Protein AF-A0A7S3ZMX5-F1 (afdb_monomer_lite)

pLDDT: mean 74.44, std 17.41, range [35.75, 92.94]

Sequence (266 aa):
GSRQSWCRKGSHSHLNDPPASSEIPLATMRRLAYLACSATALVTPRRRPLLHKQPAFHRPTALHAFDPATVAAFDPSKFAPVCTASDAIYRGAQQSLAIIVGPKVFEEYAPLIAGGLLRVRLELCVVESFFGEAVLPFVQKNGLSWVLPFHETVETFLAGTIFALVLNFILVGSTKILQVVVTWFDFFLGMPSRFVSTKAIEQLSDEDDASPKPAVVAFTVSKTAGEAIGLARQFVDALDVFTSQYLSLTTAAYITFKFLHFRVFD

Foldseek 3Di:
DDDDPPPDDDDDDDDDDDDDDDDPDPVVVVVVVVVVVVVVPPPDPPPDPPPPVPDPPPPPPDPPDPDVVVVVVVDVVPDDPLQNVLVVVLVVQLVVCCVVCDVVSCVVCVVVSVVVSVVVSVVVSVVRCCCVPPVVVVCVVCPCCLLPPPADDPVSLVVNLVVLVVVLVCQLVVLVVVLVVLVVCLVPQLPCLQVVLVVQLVVVVVPPDPDDDVSNVVSVVSNVVSVVSVVVNVVSVVSNCCSVPVSVVVSVVSSVVSVVSNVVND

Radius of gyration: 30.48 Å; chains: 1; bounding box: 86×70×67 Å

Structure (mmCIF, N/CA/C/O backbone):
data_AF-A0A7S3ZMX5-F1
#
_entry.id   AF-A0A7S3ZMX5-F1
#
loop_
_atom_site.group_PDB
_atom_site.id
_atom_site.type_symbol
_atom_site.label_atom_id
_atom_site.label_alt_id
_atom_site.label_comp_id
_atom_site.label_asym_id
_atom_site.label_entity_id
_atom_site.label_seq_id
_atom_site.pdbx_PDB_ins_code
_atom_site.Cartn_x
_atom_site.Cartn_y
_atom_site.Cartn_z
_atom_site.occupancy
_atom_site.B_iso_or_equiv
_atom_site.auth_seq_id
_atom_site.auth_comp_id
_atom_site.auth_asym_id
_atom_site.auth_atom_id
_atom_site.pdbx_PDB_model_num
ATOM 1 N N . GLY A 1 1 ? -33.680 -40.576 -6.025 1.00 43.16 1 GLY A N 1
ATOM 2 C CA . GLY A 1 1 ? -32.952 -41.817 -6.350 1.00 43.16 1 GLY A CA 1
ATOM 3 C C . GLY A 1 1 ? -31.639 -41.462 -7.019 1.00 43.16 1 GLY A C 1
ATOM 4 O O . GLY A 1 1 ? -31.637 -40.504 -7.772 1.00 43.16 1 GLY A O 1
ATOM 5 N N . SER A 1 2 ? -30.581 -42.210 -6.680 1.00 48.94 2 SER A N 1
ATOM 6 C CA . SER A 1 2 ? -29.197 -42.200 -7.205 1.00 48.94 2 SER A CA 1
ATOM 7 C C . SER A 1 2 ? -28.317 -40.948 -6.994 1.00 48.94 2 SER A C 1
ATOM 9 O O . SER A 1 2 ? -28.240 -40.064 -7.839 1.00 48.94 2 SER A O 1
ATOM 11 N N . ARG A 1 3 ? -27.559 -40.930 -5.878 1.00 42.25 3 ARG A N 1
ATOM 12 C CA . ARG A 1 3 ? -26.183 -40.373 -5.767 1.00 42.25 3 ARG A CA 1
ATOM 13 C C . ARG A 1 3 ? -25.582 -40.620 -4.364 1.00 42.25 3 ARG A C 1
ATOM 15 O O . ARG A 1 3 ? -25.299 -39.696 -3.617 1.00 42.25 3 ARG A O 1
ATOM 22 N N . GLN A 1 4 ? -25.411 -41.891 -3.987 1.00 43.59 4 GLN A N 1
ATOM 23 C CA . GLN A 1 4 ? -24.714 -42.303 -2.747 1.00 43.59 4 GLN A CA 1
ATOM 24 C C . GLN A 1 4 ? -23.659 -43.407 -2.983 1.00 43.59 4 GLN A C 1
ATOM 26 O O . GLN A 1 4 ? -23.358 -44.188 -2.089 1.00 43.59 4 GLN A O 1
ATOM 31 N N . SER A 1 5 ? -23.078 -43.512 -4.182 1.00 45.75 5 SER A N 1
ATOM 32 C CA . SER A 1 5 ? -22.197 -44.646 -4.521 1.00 45.75 5 SER A CA 1
ATOM 33 C C . SER A 1 5 ? -20.692 -44.349 -4.550 1.00 45.75 5 SER A C 1
ATOM 35 O O . SER A 1 5 ? -19.938 -45.218 -4.970 1.00 45.75 5 SER A O 1
ATOM 37 N N . TRP A 1 6 ? -20.221 -43.172 -4.121 1.00 39.16 6 TRP A N 1
ATOM 38 C CA . TRP A 1 6 ? -18.817 -42.772 -4.346 1.00 39.16 6 TRP A CA 1
ATOM 39 C C . TRP A 1 6 ? -17.873 -42.834 -3.132 1.00 39.16 6 TRP A C 1
ATOM 41 O O . TRP A 1 6 ? -16.687 -42.580 -3.291 1.00 39.16 6 TRP A O 1
ATOM 51 N N . CYS A 1 7 ? -18.327 -43.265 -1.950 1.00 40.09 7 CYS A N 1
ATOM 52 C CA . CYS A 1 7 ? -17.456 -43.382 -0.762 1.00 40.09 7 CYS A CA 1
ATOM 53 C C . CYS A 1 7 ? -17.251 -44.822 -0.260 1.00 40.09 7 CYS A C 1
ATOM 55 O O . CYS A 1 7 ? -17.029 -45.037 0.929 1.00 40.09 7 CYS A O 1
ATOM 57 N N . ARG A 1 8 ? -17.329 -45.834 -1.135 1.00 44.78 8 ARG A N 1
ATOM 58 C CA . ARG A 1 8 ? -17.172 -47.239 -0.716 1.00 44.78 8 ARG A CA 1
ATOM 59 C C . ARG A 1 8 ? -16.347 -48.062 -1.705 1.00 44.78 8 ARG A C 1
ATOM 61 O O . ARG A 1 8 ? -16.873 -48.945 -2.369 1.00 44.78 8 ARG A O 1
ATOM 68 N N . LYS A 1 9 ? -15.046 -47.775 -1.798 1.00 38.72 9 LYS A N 1
ATOM 69 C CA . LYS A 1 9 ? -14.040 -48.725 -2.310 1.00 38.72 9 LYS A CA 1
ATOM 70 C C . LYS A 1 9 ? -12.638 -48.310 -1.849 1.00 38.72 9 LYS A C 1
ATOM 72 O O . LYS A 1 9 ? -11.921 -47.613 -2.552 1.00 38.72 9 LYS A O 1
ATOM 77 N N . GLY A 1 10 ? -12.277 -48.717 -0.632 1.00 35.75 10 GLY A N 1
ATOM 78 C CA . GLY A 1 10 ? -10.883 -48.789 -0.193 1.00 35.75 10 GLY A CA 1
ATOM 79 C C . GLY A 1 10 ? -10.356 -50.180 -0.529 1.00 35.75 10 GLY A C 1
ATOM 80 O O . GLY A 1 10 ? -10.858 -51.161 0.015 1.00 35.75 10 GLY A O 1
ATOM 81 N N . SER A 1 11 ? -9.413 -50.262 -1.468 1.00 40.25 11 SER A N 1
ATOM 82 C CA . SER A 1 11 ? -8.710 -51.499 -1.810 1.00 40.25 11 SER A CA 1
ATOM 83 C C . SER A 1 11 ? -7.482 -51.634 -0.919 1.00 40.25 11 SER A C 1
ATOM 85 O O . SER A 1 11 ? -6.683 -50.706 -0.817 1.00 40.25 11 SER A O 1
ATOM 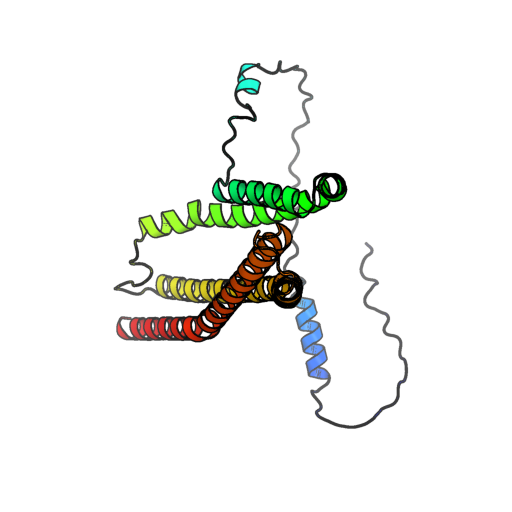87 N N . HIS A 1 12 ? -7.367 -52.792 -0.277 1.00 44.81 12 HIS A N 1
ATOM 88 C CA . HIS A 1 12 ? -6.189 -53.244 0.447 1.00 44.81 12 HIS A CA 1
ATOM 89 C C . HIS A 1 12 ? -5.004 -53.379 -0.515 1.00 44.81 12 HIS A C 1
ATOM 91 O O . HIS A 1 12 ? -5.088 -54.141 -1.476 1.00 44.81 12 HIS A O 1
ATOM 97 N N . SER A 1 13 ? -3.900 -52.702 -0.209 1.00 42.75 13 SER A N 1
ATOM 98 C CA . SER A 1 13 ? -2.588 -52.997 -0.783 1.00 42.75 13 SER A CA 1
ATOM 99 C C . SER A 1 13 ? -1.563 -52.969 0.344 1.00 42.75 13 SER A C 1
ATOM 101 O O . SER A 1 13 ? -1.355 -51.937 0.978 1.00 42.75 13 SER A O 1
ATOM 103 N N . HIS A 1 14 ? -0.981 -54.139 0.604 1.00 47.75 14 HIS A N 1
ATOM 104 C CA . HIS A 1 14 ? 0.192 -54.359 1.443 1.00 47.75 14 HIS A CA 1
ATOM 105 C C . HIS A 1 14 ? 1.337 -53.430 1.019 1.00 47.75 14 HIS A C 1
ATOM 107 O O . HIS A 1 14 ? 1.744 -53.465 -0.143 1.00 47.75 14 HIS A O 1
ATOM 113 N N . LEU A 1 15 ? 1.896 -52.659 1.953 1.00 45.59 15 LEU A N 1
ATOM 114 C CA . LEU A 1 15 ? 3.212 -52.052 1.786 1.00 45.59 15 LEU A CA 1
ATOM 115 C C . LEU A 1 15 ? 3.935 -52.021 3.138 1.00 45.59 15 LEU A C 1
ATOM 117 O O . LEU A 1 15 ? 3.342 -51.676 4.154 1.00 45.59 15 LEU A O 1
ATOM 121 N N . ASN A 1 16 ? 5.182 -52.479 3.099 1.00 42.78 16 ASN A N 1
ATOM 122 C CA . ASN A 1 16 ? 6.065 -52.807 4.214 1.00 42.78 16 ASN A CA 1
ATOM 123 C C . ASN A 1 16 ? 6.396 -51.616 5.134 1.00 42.78 16 ASN A C 1
ATOM 125 O O . ASN A 1 16 ? 6.555 -50.492 4.660 1.00 42.78 16 ASN A O 1
ATOM 129 N N . ASP A 1 17 ? 6.586 -51.909 6.424 1.00 39.28 17 ASP A N 1
ATOM 130 C CA . ASP A 1 17 ? 7.079 -50.985 7.457 1.00 39.28 17 ASP A CA 1
ATOM 131 C C . ASP A 1 17 ? 8.543 -50.552 7.230 1.00 39.28 17 ASP A C 1
ATOM 133 O O . ASP A 1 17 ? 9.376 -51.348 6.781 1.00 39.28 17 ASP A O 1
ATOM 137 N N . PRO A 1 18 ? 8.890 -49.312 7.627 1.00 52.38 18 PRO A N 1
ATOM 138 C CA . PRO A 1 18 ? 10.035 -49.092 8.517 1.00 52.38 18 PRO A CA 1
ATOM 139 C C . PRO A 1 18 ? 9.695 -48.154 9.709 1.00 52.38 18 PRO A C 1
ATOM 141 O O . PRO A 1 18 ? 8.610 -47.573 9.757 1.00 52.38 18 PRO A O 1
ATOM 144 N N . PRO A 1 19 ? 10.578 -48.040 10.725 1.00 52.31 19 PRO A N 1
ATOM 145 C CA . PRO A 1 19 ? 10.146 -47.945 12.117 1.00 52.31 19 PRO A CA 1
ATOM 146 C C . PRO A 1 19 ? 10.033 -46.526 12.702 1.00 52.31 19 PRO A C 1
ATOM 148 O O . PRO A 1 19 ? 10.792 -45.618 12.380 1.00 52.31 19 PRO A O 1
ATOM 151 N N . ALA A 1 20 ? 9.113 -46.438 13.667 1.00 47.66 20 ALA A N 1
ATOM 152 C CA . ALA A 1 20 ? 9.166 -45.704 14.935 1.00 47.66 20 ALA A CA 1
ATOM 153 C C . ALA A 1 20 ? 9.641 -44.236 14.942 1.00 47.66 20 ALA A C 1
ATOM 155 O O . ALA A 1 20 ? 10.817 -43.941 15.140 1.00 47.66 20 ALA A O 1
ATOM 156 N N . SER A 1 21 ? 8.682 -43.305 14.962 1.00 49.09 21 SER A N 1
ATOM 157 C CA . SER A 1 21 ? 8.652 -42.256 15.998 1.00 49.09 21 SER A CA 1
ATOM 158 C C . SER A 1 21 ? 7.297 -41.532 16.061 1.00 49.09 21 SER A C 1
ATOM 160 O O . SER A 1 21 ? 6.750 -41.080 15.060 1.00 49.09 21 SER A O 1
ATOM 162 N N . SER A 1 22 ? 6.784 -41.410 17.290 1.00 50.81 22 SER A N 1
ATOM 163 C CA . SER A 1 22 ? 5.610 -40.639 17.741 1.00 50.81 22 SER A CA 1
ATOM 164 C C . SER A 1 22 ? 4.232 -41.058 17.201 1.00 50.81 22 SER A C 1
ATOM 166 O O . SER A 1 22 ? 3.686 -40.485 16.262 1.00 50.81 22 SER A O 1
ATOM 168 N N . GLU A 1 23 ? 3.621 -42.038 17.872 1.00 45.12 23 GLU A N 1
ATOM 169 C CA . GLU A 1 23 ? 2.221 -42.410 17.662 1.00 45.12 23 GLU A CA 1
ATOM 170 C C . GLU A 1 23 ? 1.265 -41.328 18.190 1.00 45.12 23 GLU A C 1
ATOM 172 O O . GLU A 1 23 ? 1.094 -41.138 19.394 1.00 45.12 23 GLU A O 1
ATOM 177 N N . ILE A 1 24 ? 0.571 -40.658 17.271 1.00 54.91 24 ILE A N 1
ATOM 178 C CA . ILE A 1 24 ? -0.750 -40.090 17.543 1.00 54.91 24 ILE A CA 1
ATOM 179 C C . ILE A 1 24 ? -1.747 -41.244 17.352 1.00 54.91 24 ILE A C 1
ATOM 181 O O . ILE A 1 24 ? -1.768 -41.837 16.270 1.00 54.91 24 ILE A O 1
ATOM 185 N N . PRO A 1 25 ? -2.583 -41.592 18.349 1.00 59.53 25 PRO A N 1
ATOM 186 C CA . PRO A 1 25 ? -3.452 -42.758 18.254 1.00 59.53 25 PRO A CA 1
ATOM 187 C C . PRO A 1 25 ? -4.394 -42.642 17.049 1.00 59.53 25 PRO A C 1
ATOM 189 O O . PRO A 1 25 ? -5.106 -41.650 16.880 1.00 59.53 25 PRO A O 1
ATOM 192 N N . LEU A 1 26 ? -4.428 -43.693 16.223 1.00 54.12 26 LEU A N 1
ATOM 193 C CA . LEU A 1 26 ? -5.201 -43.802 14.974 1.00 54.12 26 LEU A CA 1
ATOM 194 C C . LEU A 1 26 ? -6.712 -43.517 15.162 1.00 54.12 26 LEU A C 1
ATOM 196 O O . LEU A 1 26 ? -7.421 -43.135 14.226 1.00 54.12 26 LEU A O 1
ATOM 200 N N . ALA A 1 27 ? -7.211 -43.651 16.395 1.00 55.66 27 ALA A N 1
ATOM 201 C CA . ALA A 1 27 ? -8.569 -43.284 16.793 1.00 55.66 27 ALA A CA 1
ATOM 202 C C . ALA A 1 27 ? -8.832 -41.761 16.749 1.00 55.66 27 ALA A C 1
ATOM 204 O O . ALA A 1 27 ? -9.951 -41.339 16.445 1.00 55.66 27 ALA A O 1
ATOM 205 N N . THR A 1 28 ? -7.810 -40.932 16.986 1.00 56.38 28 THR A N 1
ATOM 206 C CA . THR A 1 28 ? -7.895 -39.462 16.973 1.00 56.38 28 THR A CA 1
ATOM 207 C C . THR A 1 28 ? -7.903 -38.911 15.547 1.00 56.38 28 THR A C 1
ATOM 209 O O . THR A 1 28 ? -8.704 -38.027 15.242 1.00 56.38 28 THR A O 1
ATOM 212 N N . MET A 1 29 ? -7.125 -39.495 14.625 1.00 54.66 29 MET A N 1
ATOM 213 C CA . MET A 1 29 ? -7.181 -39.111 13.205 1.00 54.66 29 MET A CA 1
ATOM 214 C C . MET A 1 29 ? -8.532 -39.446 12.559 1.00 54.66 29 MET A C 1
ATOM 216 O O . MET A 1 29 ? -9.059 -38.644 11.788 1.00 54.66 29 MET A O 1
ATOM 220 N N . ARG A 1 30 ? -9.157 -40.582 12.912 1.00 55.38 30 ARG A N 1
ATOM 221 C CA . ARG A 1 30 ? -10.508 -40.912 12.418 1.00 55.38 30 ARG A CA 1
ATOM 222 C C . ARG A 1 30 ? -11.578 -39.942 12.924 1.00 55.38 30 ARG A C 1
ATOM 224 O O . ARG A 1 30 ? -12.489 -39.617 12.166 1.00 55.38 30 ARG A O 1
ATOM 231 N N . ARG A 1 31 ? -11.464 -39.438 14.159 1.00 55.00 31 ARG A N 1
ATOM 232 C CA . ARG A 1 31 ? -12.384 -38.412 14.686 1.00 55.00 31 ARG A CA 1
ATOM 233 C C . ARG A 1 31 ? -12.194 -37.053 14.005 1.00 55.00 31 ARG A C 1
ATOM 235 O O . ARG A 1 31 ? -13.192 -36.412 13.689 1.00 55.00 31 ARG A O 1
ATOM 242 N N . LEU A 1 32 ? -10.957 -36.652 13.702 1.00 55.25 32 LEU A N 1
ATOM 243 C CA . LEU A 1 32 ? -10.679 -35.410 12.966 1.00 55.25 32 LEU A CA 1
ATOM 244 C C . LEU A 1 32 ? -11.153 -35.469 11.503 1.00 55.25 32 LEU A C 1
ATOM 246 O O . LEU A 1 32 ? -11.733 -34.500 11.018 1.00 55.25 32 LEU A O 1
ATOM 250 N N . ALA A 1 33 ? -11.018 -36.613 10.825 1.00 55.00 33 ALA A N 1
ATOM 251 C CA . ALA A 1 33 ? -11.540 -36.792 9.466 1.00 55.00 33 ALA A CA 1
ATOM 252 C C . ALA A 1 33 ? -13.085 -36.762 9.405 1.00 55.00 33 ALA A C 1
ATOM 254 O O . ALA A 1 33 ? -13.657 -36.191 8.476 1.00 55.00 33 ALA A O 1
ATOM 255 N N . TYR A 1 34 ? -13.776 -37.307 10.416 1.00 50.97 34 TYR A N 1
ATOM 256 C CA . TYR A 1 34 ? -15.242 -37.217 10.521 1.00 50.97 34 TYR A CA 1
ATOM 257 C C . TYR A 1 34 ? -15.739 -35.800 10.872 1.00 50.97 34 TYR A C 1
ATOM 259 O O . TYR A 1 34 ? -16.784 -35.376 10.371 1.00 50.97 34 TYR A O 1
ATOM 267 N N . LEU A 1 35 ? -14.989 -35.040 11.679 1.00 52.28 35 LEU A N 1
ATOM 268 C CA . LEU A 1 35 ? -15.295 -33.636 11.992 1.00 52.28 35 LEU A CA 1
ATOM 269 C C . LEU A 1 35 ? -15.078 -32.711 10.784 1.00 52.28 35 LEU A C 1
ATOM 271 O O . LEU A 1 35 ? -15.929 -31.864 10.511 1.00 52.28 35 LEU A O 1
ATOM 275 N N . ALA A 1 36 ? -14.018 -32.928 9.999 1.00 50.16 36 ALA A N 1
ATOM 276 C CA . ALA A 1 36 ? -13.766 -32.166 8.774 1.00 50.16 36 ALA A CA 1
ATOM 277 C C . ALA A 1 36 ? -14.845 -32.401 7.697 1.00 50.16 36 ALA A C 1
ATOM 279 O O . ALA A 1 36 ? -15.225 -31.466 6.997 1.00 50.16 36 ALA A O 1
ATOM 280 N N . CYS A 1 37 ? -15.400 -33.616 7.607 1.00 41.84 37 CYS A N 1
ATOM 281 C CA . CYS A 1 37 ? -16.476 -33.937 6.661 1.00 41.84 37 CYS A CA 1
ATOM 282 C C . CYS A 1 37 ? -17.860 -33.421 7.115 1.00 41.84 37 CYS A C 1
ATOM 284 O O . CYS A 1 37 ? -18.742 -33.193 6.289 1.00 41.84 37 CYS A O 1
ATOM 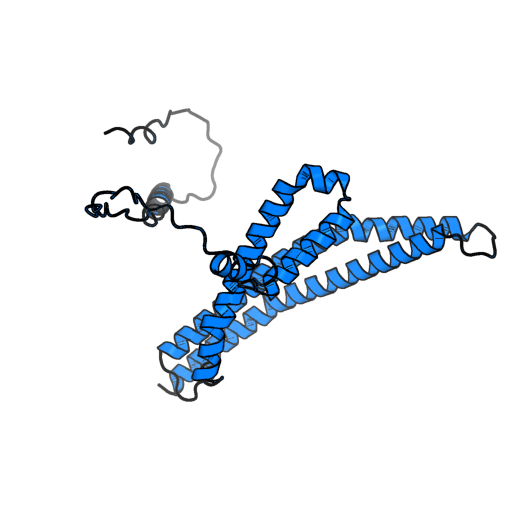286 N N . SER A 1 38 ? -18.048 -33.175 8.418 1.00 45.53 38 SER A N 1
ATOM 287 C CA . SER A 1 38 ? -19.298 -32.623 8.966 1.00 45.53 38 SER A CA 1
ATOM 288 C C . SER A 1 38 ? -19.370 -31.091 8.862 1.00 45.53 38 SER A C 1
ATOM 290 O O . SER A 1 38 ? -20.459 -30.534 8.731 1.00 45.53 38 SER A O 1
ATOM 292 N N . ALA A 1 39 ? -18.225 -30.398 8.854 1.00 42.16 39 ALA A N 1
ATOM 293 C CA . ALA A 1 39 ? -18.173 -28.936 8.757 1.00 42.16 39 ALA A CA 1
ATOM 294 C C . ALA A 1 39 ? -18.509 -28.398 7.351 1.00 42.16 39 ALA A C 1
ATOM 296 O O . ALA A 1 39 ? -18.993 -27.277 7.218 1.00 42.16 39 ALA A O 1
ATOM 297 N N . THR A 1 40 ? -18.329 -29.197 6.293 1.00 45.44 40 THR A N 1
ATOM 298 C CA . THR A 1 40 ? -18.642 -28.782 4.909 1.00 45.44 40 THR A CA 1
ATOM 299 C C . THR A 1 40 ? -20.111 -28.991 4.518 1.00 45.44 40 THR A C 1
ATOM 301 O O . THR A 1 40 ? -20.527 -28.561 3.446 1.00 45.44 40 THR A O 1
ATOM 304 N N . ALA A 1 41 ? -20.926 -29.612 5.379 1.00 40.94 41 ALA A N 1
ATOM 305 C CA . ALA A 1 41 ? -22.336 -29.895 5.097 1.00 40.94 41 ALA A CA 1
ATOM 306 C C . ALA A 1 41 ? -23.310 -2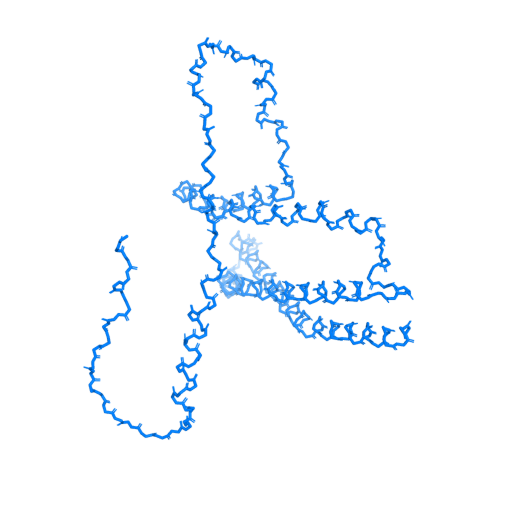8.776 5.529 1.00 40.94 41 ALA A C 1
ATOM 308 O O . ALA A 1 41 ? -24.505 -28.872 5.256 1.00 40.94 41 ALA A O 1
ATOM 309 N N . LEU A 1 42 ? -22.832 -27.712 6.188 1.00 43.59 42 LEU A N 1
ATOM 310 C CA . LEU A 1 42 ? -23.687 -26.655 6.755 1.00 43.59 42 LEU A CA 1
ATOM 311 C C . LEU A 1 42 ? -23.832 -25.393 5.890 1.00 43.59 42 LEU A C 1
ATOM 313 O O . LEU A 1 42 ? -24.647 -24.534 6.215 1.00 43.59 42 LEU A O 1
ATOM 317 N N . VAL A 1 43 ? -23.141 -25.307 4.750 1.00 47.88 43 VAL A N 1
ATOM 318 C CA . VAL A 1 43 ? -23.313 -24.213 3.773 1.00 47.88 43 VAL A CA 1
ATOM 319 C C . VAL A 1 43 ? -23.824 -24.771 2.446 1.00 47.88 43 VAL A C 1
ATOM 321 O O . VAL A 1 43 ? -23.241 -24.595 1.382 1.00 47.88 43 VAL A O 1
ATOM 324 N N . THR A 1 44 ? -24.954 -25.473 2.495 1.00 41.81 44 THR A N 1
ATOM 325 C CA . THR A 1 44 ? -25.810 -25.625 1.312 1.00 41.81 44 THR A CA 1
ATOM 326 C C . THR A 1 44 ? -26.993 -24.675 1.450 1.00 41.81 44 THR A C 1
ATOM 328 O O . THR A 1 44 ? -27.738 -24.794 2.428 1.00 41.81 44 THR A O 1
ATOM 331 N N . PRO A 1 45 ? -27.222 -23.749 0.499 1.00 44.12 45 PRO A N 1
ATOM 332 C CA . PRO A 1 45 ? -28.405 -22.909 0.522 1.00 44.12 45 PRO A CA 1
ATOM 333 C C . PRO A 1 45 ? -29.626 -23.817 0.383 1.00 44.12 45 PRO A C 1
ATOM 335 O O . PRO A 1 45 ? -29.827 -24.489 -0.632 1.00 44.12 45 PRO A O 1
ATOM 338 N N . ARG A 1 46 ? -30.442 -23.859 1.437 1.00 40.38 46 ARG A N 1
ATOM 339 C CA . ARG A 1 46 ? -31.726 -24.556 1.473 1.00 40.38 46 ARG A CA 1
ATOM 340 C C . ARG A 1 46 ? -32.648 -23.887 0.453 1.00 40.38 46 ARG A C 1
ATOM 342 O O . ARG A 1 46 ? -33.369 -22.950 0.786 1.00 40.38 46 ARG A O 1
ATOM 349 N N . ARG A 1 47 ? -32.619 -24.350 -0.803 1.00 43.81 47 ARG A N 1
ATOM 350 C CA . ARG A 1 47 ? -33.623 -24.008 -1.818 1.00 43.81 47 ARG A CA 1
ATOM 351 C C . ARG A 1 47 ? -34.977 -24.478 -1.294 1.00 43.81 47 ARG A C 1
ATOM 353 O O . ARG A 1 47 ? -35.321 -25.651 -1.410 1.00 43.81 47 ARG A O 1
ATOM 360 N N . ARG A 1 48 ? -35.741 -23.567 -0.689 1.00 44.22 48 ARG A N 1
ATOM 361 C CA . ARG A 1 48 ? -37.186 -23.746 -0.553 1.00 44.22 48 ARG A CA 1
ATOM 362 C C . ARG A 1 48 ? -37.742 -23.793 -1.978 1.00 44.22 48 ARG A C 1
ATOM 364 O O . ARG A 1 48 ? -37.495 -22.846 -2.726 1.00 44.22 48 ARG A O 1
ATOM 371 N N . PRO A 1 49 ? -38.479 -24.838 -2.380 1.00 45.56 49 PRO A N 1
ATOM 372 C CA . PRO A 1 49 ? -39.333 -24.729 -3.543 1.00 45.56 49 PRO A CA 1
ATOM 373 C C . PRO A 1 49 ? -40.454 -23.765 -3.152 1.00 45.56 49 PRO A C 1
ATOM 375 O O . PRO A 1 49 ? -41.455 -24.154 -2.556 1.00 45.56 49 PRO A O 1
ATOM 378 N N . LEU A 1 50 ? -40.253 -22.474 -3.419 1.00 49.16 50 LEU A N 1
ATOM 379 C CA . LEU A 1 50 ? -41.364 -21.543 -3.511 1.00 49.16 50 LEU A CA 1
ATOM 380 C C . LEU A 1 50 ? -42.143 -21.969 -4.751 1.00 49.16 50 LEU A C 1
ATOM 382 O O . LEU A 1 50 ? -41.835 -21.565 -5.868 1.00 49.16 50 LEU A O 1
ATOM 386 N N . LEU A 1 51 ? -43.135 -22.832 -4.537 1.00 48.59 51 LEU A N 1
ATOM 387 C CA . LEU A 1 51 ? -44.233 -23.051 -5.464 1.00 48.59 51 LEU A CA 1
ATOM 388 C C . LEU A 1 51 ? -45.065 -21.761 -5.477 1.00 48.59 51 LEU A C 1
ATOM 390 O O . LEU A 1 51 ? -46.157 -21.680 -4.921 1.00 48.59 51 LEU A O 1
ATOM 394 N N . HIS A 1 52 ? -44.483 -20.703 -6.036 1.00 45.75 52 HIS A N 1
ATOM 395 C CA . HIS A 1 52 ? -45.200 -19.489 -6.341 1.00 45.75 52 HIS A CA 1
ATOM 396 C C . HIS A 1 52 ? -46.038 -19.824 -7.567 1.00 45.75 52 HIS A C 1
ATOM 398 O O . HIS A 1 52 ? -45.510 -20.068 -8.651 1.00 45.75 52 HIS A O 1
ATOM 404 N N . LYS A 1 53 ? -47.347 -19.937 -7.350 1.00 45.66 53 LYS A N 1
ATOM 405 C CA . LYS A 1 53 ? -48.367 -20.031 -8.388 1.00 45.66 53 LYS A CA 1
ATOM 406 C C . LYS A 1 53 ? -48.140 -18.855 -9.339 1.00 45.66 53 LYS A C 1
ATOM 408 O O . LYS A 1 53 ? -48.535 -17.738 -9.027 1.00 45.66 53 LYS A O 1
ATOM 413 N N . GLN A 1 54 ? -47.424 -19.092 -10.440 1.00 48.00 54 GLN A N 1
ATOM 414 C CA . GLN A 1 54 ? -47.232 -18.095 -11.484 1.00 48.00 54 GLN A CA 1
ATOM 415 C C . GLN A 1 54 ? -48.628 -17.704 -11.978 1.00 48.00 54 GLN A C 1
ATOM 417 O O . GLN A 1 54 ? -49.362 -18.586 -12.438 1.00 48.00 54 GLN A O 1
ATOM 422 N N . PRO A 1 55 ? -49.042 -16.431 -11.855 1.00 46.72 55 PRO A N 1
ATOM 423 C CA . PRO A 1 55 ? -50.210 -15.979 -12.583 1.00 46.72 55 PRO A CA 1
ATOM 424 C C . PRO A 1 55 ? -49.923 -16.197 -14.069 1.00 46.72 55 PRO A C 1
ATOM 426 O O . PRO A 1 55 ? -48.796 -15.998 -14.528 1.00 46.72 55 PRO A O 1
ATOM 429 N N . ALA A 1 56 ? -50.932 -16.694 -14.781 1.00 46.88 56 ALA A N 1
ATOM 430 C CA . ALA A 1 56 ? -50.860 -16.989 -16.200 1.00 46.88 56 ALA A CA 1
ATOM 431 C C . ALA A 1 56 ? -50.137 -15.859 -16.944 1.00 46.88 56 ALA A C 1
ATOM 433 O O . ALA A 1 56 ? -50.464 -14.684 -16.777 1.00 46.88 56 ALA A O 1
ATOM 434 N N . PHE A 1 57 ? -49.138 -16.237 -17.740 1.00 45.53 57 PHE A N 1
ATOM 435 C CA . PHE A 1 57 ? -48.427 -15.347 -18.643 1.00 45.53 57 PHE A CA 1
ATOM 436 C C . PHE A 1 57 ? -49.438 -14.805 -19.659 1.00 45.53 57 PHE A C 1
ATOM 438 O O . PHE A 1 57 ? -49.689 -15.408 -20.703 1.00 45.53 57 PHE A O 1
ATOM 445 N N . HIS A 1 58 ? -50.074 -13.684 -19.323 1.00 45.50 58 HIS A N 1
ATOM 446 C CA . HIS A 1 58 ? -50.780 -12.876 -20.296 1.00 45.50 58 HIS A CA 1
ATOM 447 C C . HIS A 1 58 ? -49.728 -12.376 -21.272 1.00 45.50 58 HIS A C 1
ATOM 449 O O . HIS A 1 58 ? -48.900 -11.538 -20.934 1.00 45.50 58 HIS A O 1
ATOM 455 N N . ARG A 1 59 ? -49.751 -12.942 -22.479 1.00 43.03 59 ARG A N 1
ATOM 456 C CA . ARG A 1 59 ? -49.049 -12.420 -23.647 1.00 43.03 59 ARG A CA 1
ATOM 457 C C . ARG A 1 59 ? -49.472 -10.952 -23.784 1.00 43.03 59 ARG A C 1
ATOM 459 O O . ARG A 1 59 ? -50.650 -10.722 -24.062 1.00 43.03 59 ARG A O 1
ATOM 466 N N . PRO A 1 60 ? -48.594 -9.963 -23.537 1.00 47.59 60 PRO A N 1
ATOM 467 C CA . PRO A 1 60 ? -48.986 -8.581 -23.712 1.00 47.59 60 PRO A CA 1
ATOM 468 C C . PRO A 1 60 ? -49.083 -8.342 -25.216 1.00 47.59 60 PRO A C 1
ATOM 470 O O . PRO A 1 60 ? -48.086 -8.181 -25.915 1.00 47.59 60 PRO A O 1
ATOM 473 N N . THR A 1 61 ? -50.307 -8.368 -25.733 1.00 53.50 61 THR A N 1
ATOM 474 C CA . THR A 1 61 ? -50.643 -7.832 -27.050 1.00 53.50 61 THR A CA 1
ATOM 475 C C . THR A 1 61 ? -50.677 -6.312 -26.925 1.00 53.50 61 THR A C 1
ATOM 477 O O . THR A 1 61 ? -51.731 -5.691 -26.933 1.00 53.50 61 THR A O 1
ATOM 480 N N . ALA A 1 62 ? -49.514 -5.707 -26.717 1.00 47.19 62 ALA A N 1
ATOM 481 C CA . ALA A 1 62 ? -49.332 -4.271 -26.801 1.00 47.19 62 ALA A CA 1
ATOM 482 C C . ALA A 1 62 ? -47.877 -4.028 -27.181 1.00 47.19 62 ALA A C 1
ATOM 484 O O . ALA A 1 62 ? -46.956 -4.206 -26.385 1.00 47.19 62 ALA A O 1
ATOM 485 N N . LEU A 1 63 ? -47.690 -3.659 -28.441 1.00 48.06 63 LEU A N 1
ATOM 486 C CA . LEU A 1 63 ? -46.480 -3.038 -28.941 1.00 48.06 63 LEU A CA 1
ATOM 487 C C . LEU A 1 63 ? -46.362 -1.704 -28.190 1.00 48.06 63 LEU A C 1
ATOM 489 O O . LEU A 1 63 ? -46.902 -0.692 -28.623 1.00 48.06 63 LEU A O 1
ATOM 493 N N . HIS A 1 64 ? -45.760 -1.729 -26.997 1.00 54.28 64 HIS A N 1
ATOM 494 C CA . HIS A 1 64 ? -45.334 -0.514 -26.321 1.00 54.28 64 HIS A CA 1
ATOM 495 C C . HIS A 1 64 ? -44.303 0.121 -27.245 1.00 54.28 64 HIS A C 1
ATOM 497 O O . HIS A 1 64 ? -43.169 -0.348 -27.344 1.00 54.28 64 HIS A O 1
ATOM 503 N N . ALA A 1 65 ? -44.737 1.137 -27.989 1.00 54.75 65 ALA A N 1
ATOM 504 C CA . ALA A 1 65 ? -43.835 2.045 -28.660 1.00 54.75 65 ALA A CA 1
ATOM 505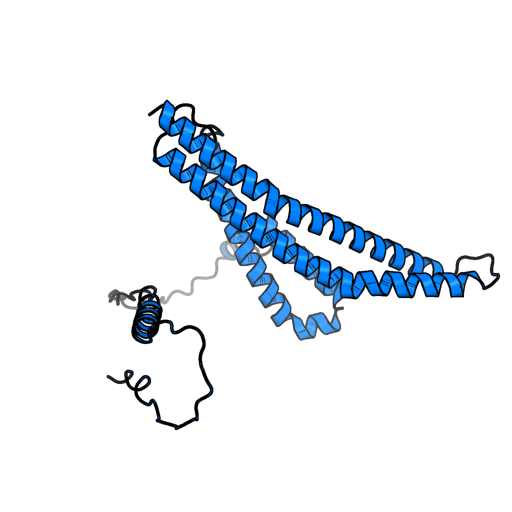 C C . ALA A 1 65 ? -42.817 2.504 -27.611 1.00 54.75 65 ALA A C 1
ATOM 507 O O . ALA A 1 65 ? -43.201 3.049 -26.576 1.00 54.75 65 ALA A O 1
ATOM 508 N N . PHE A 1 66 ? -41.542 2.188 -27.844 1.00 55.75 66 PHE A N 1
ATOM 509 C CA . PHE A 1 66 ? -40.435 2.730 -27.071 1.00 55.75 66 PHE A CA 1
ATOM 510 C C . PHE A 1 66 ? -40.575 4.251 -27.106 1.00 55.75 66 PHE A C 1
ATOM 512 O O . PHE A 1 66 ? -40.388 4.865 -28.155 1.00 55.75 66 PHE A O 1
ATOM 519 N N . ASP A 1 67 ? -40.975 4.844 -25.985 1.00 63.16 67 ASP A N 1
ATOM 520 C CA . ASP A 1 67 ? -41.091 6.288 -25.872 1.00 63.16 67 ASP A CA 1
ATOM 521 C C . ASP A 1 67 ? -39.669 6.865 -25.998 1.00 63.16 67 ASP A C 1
ATOM 523 O O . ASP A 1 67 ? -38.810 6.521 -25.173 1.00 63.16 67 ASP A O 1
ATOM 527 N N . PRO A 1 68 ? -39.357 7.692 -27.015 1.00 60.00 68 PRO A N 1
ATOM 528 C CA . PRO A 1 68 ? -38.015 8.243 -27.197 1.00 60.00 68 PRO A CA 1
ATOM 529 C C . PRO A 1 68 ? -37.542 9.049 -25.977 1.00 60.00 68 PRO A C 1
ATOM 531 O O . PRO A 1 68 ? -36.337 9.181 -25.772 1.00 60.00 68 PRO A O 1
ATOM 534 N N . ALA A 1 69 ? -38.459 9.514 -25.118 1.00 60.84 69 ALA A N 1
ATOM 535 C CA . ALA A 1 69 ? -38.126 10.135 -23.838 1.00 60.84 69 ALA A CA 1
ATOM 536 C C . ALA A 1 69 ? -37.523 9.143 -22.823 1.00 60.84 69 ALA A C 1
ATOM 538 O O . ALA A 1 69 ? -36.614 9.500 -22.077 1.00 60.84 69 ALA A O 1
ATOM 539 N N . THR A 1 70 ? -37.965 7.879 -22.820 1.00 59.34 70 THR A N 1
ATOM 540 C CA . THR A 1 70 ? -37.364 6.827 -21.978 1.00 59.34 70 THR A CA 1
ATOM 541 C C . THR A 1 70 ? -36.011 6.368 -22.517 1.00 59.34 70 THR A C 1
ATOM 543 O O . THR A 1 70 ? -35.099 6.137 -21.733 1.00 59.34 70 THR A O 1
ATOM 546 N N . VAL A 1 71 ? -35.813 6.341 -23.839 1.00 58.06 71 VAL A N 1
ATOM 547 C CA . VAL A 1 71 ? -34.492 6.074 -24.445 1.00 58.06 71 VAL A CA 1
ATOM 548 C C . VAL A 1 71 ? -33.509 7.214 -24.153 1.00 58.06 71 VAL A C 1
ATOM 550 O O . VAL A 1 71 ? -32.349 6.957 -23.849 1.00 58.06 71 VAL A O 1
ATOM 553 N N . ALA A 1 72 ? -33.980 8.464 -24.149 1.00 58.94 72 ALA A N 1
ATOM 554 C CA . ALA A 1 72 ? -33.186 9.624 -23.739 1.00 58.94 72 ALA A CA 1
ATOM 555 C C . ALA A 1 72 ? -32.873 9.656 -22.227 1.00 58.94 72 ALA A C 1
ATOM 557 O O . ALA A 1 72 ? -31.907 10.298 -21.816 1.00 58.94 72 ALA A O 1
ATOM 558 N N . ALA A 1 73 ? -33.665 8.966 -21.396 1.00 60.69 73 ALA A N 1
ATOM 559 C CA . ALA A 1 73 ? -33.393 8.791 -19.967 1.00 60.69 73 ALA A CA 1
ATOM 560 C C . ALA A 1 73 ? -32.331 7.707 -19.693 1.00 60.69 73 ALA A C 1
ATOM 562 O O . ALA A 1 73 ? -31.610 7.801 -18.703 1.00 60.69 73 ALA A O 1
ATOM 563 N N . PHE A 1 74 ? -32.185 6.724 -20.588 1.00 52.66 74 PHE A N 1
ATOM 564 C CA . PHE A 1 74 ? -31.091 5.743 -20.592 1.00 52.66 74 PHE A CA 1
ATOM 565 C C . PHE A 1 74 ? -29.938 6.203 -21.503 1.00 52.66 74 PHE A C 1
ATOM 567 O O . PHE A 1 74 ? -29.437 5.444 -22.330 1.00 52.66 74 PHE A O 1
ATOM 574 N N . ASP A 1 75 ? -29.505 7.456 -21.357 1.00 66.94 75 ASP A N 1
ATOM 575 C CA . ASP A 1 75 ? -28.345 7.986 -22.073 1.00 66.94 75 ASP A CA 1
ATOM 576 C C . ASP A 1 75 ? -27.048 7.362 -21.506 1.00 66.94 75 ASP A C 1
ATOM 578 O O . ASP A 1 75 ? -26.688 7.660 -20.360 1.00 66.94 75 ASP A O 1
ATOM 582 N N . PRO A 1 76 ? -26.320 6.512 -22.269 1.00 60.56 76 PRO A N 1
ATOM 583 C CA . PRO A 1 76 ? -25.100 5.838 -21.811 1.00 60.56 76 PRO A CA 1
ATOM 584 C C . PRO A 1 76 ? -24.019 6.825 -21.348 1.00 60.56 76 PRO A C 1
ATOM 586 O O . PRO A 1 76 ? -23.150 6.459 -20.559 1.00 60.56 76 PRO A O 1
ATOM 589 N N . SER A 1 77 ? -24.082 8.078 -21.810 1.00 63.28 77 SER A N 1
ATOM 590 C CA . SER A 1 77 ? -23.143 9.137 -21.440 1.00 63.28 77 SER A CA 1
ATOM 591 C C . SER A 1 77 ? -23.453 9.811 -20.095 1.00 63.28 77 SER A C 1
ATOM 593 O O . SER A 1 77 ? -22.591 10.499 -19.552 1.00 63.28 77 SER A O 1
ATOM 595 N N . LYS A 1 78 ? -24.648 9.589 -19.526 1.00 68.06 78 LYS A N 1
ATOM 596 C CA . LYS A 1 78 ? -25.103 10.186 -18.255 1.00 68.06 78 LYS A CA 1
ATOM 597 C C . LYS A 1 78 ? -25.176 9.202 -17.090 1.00 68.06 78 LYS A C 1
ATOM 599 O O . LYS A 1 78 ? -25.519 9.610 -15.980 1.00 68.06 78 LYS A O 1
ATOM 604 N N . PHE A 1 79 ? -24.850 7.927 -17.300 1.00 66.25 79 PHE A N 1
ATOM 605 C CA . PHE A 1 79 ? -24.753 6.981 -16.191 1.00 66.25 79 PHE A CA 1
ATOM 606 C C . PHE A 1 79 ? -23.565 7.342 -15.304 1.00 66.25 79 PHE A C 1
ATOM 608 O O . PHE A 1 79 ? -22.409 7.104 -15.655 1.00 66.25 79 PHE A O 1
ATOM 615 N N . ALA A 1 80 ? -23.860 7.888 -14.126 1.00 68.69 80 ALA A N 1
ATOM 616 C CA . ALA A 1 80 ? -22.894 7.928 -13.045 1.00 68.69 80 ALA A CA 1
ATOM 617 C C . ALA A 1 80 ? -22.602 6.477 -12.620 1.00 68.69 80 ALA A C 1
ATOM 619 O O . ALA A 1 80 ? -23.541 5.735 -12.308 1.00 68.69 80 ALA A O 1
ATOM 620 N N . PRO A 1 81 ? -21.335 6.028 -12.638 1.00 71.75 81 PRO A N 1
ATOM 621 C CA . PRO A 1 81 ? -21.008 4.708 -12.131 1.00 71.75 81 PRO A CA 1
ATOM 622 C C . PRO A 1 81 ? -21.377 4.644 -10.645 1.00 71.75 81 PRO A C 1
ATOM 624 O O . PRO A 1 81 ? -21.067 5.560 -9.889 1.00 71.75 81 PRO A O 1
ATOM 627 N N . VAL A 1 82 ? -22.021 3.545 -10.238 1.00 72.19 82 VAL A N 1
ATOM 628 C CA . VAL A 1 82 ? -22.473 3.299 -8.850 1.00 72.19 82 VAL A CA 1
ATOM 629 C C . VAL A 1 82 ? -21.333 3.479 -7.840 1.00 72.19 82 VAL A C 1
ATOM 631 O O . VAL A 1 82 ? -21.553 3.953 -6.734 1.00 72.19 82 VAL A O 1
ATOM 634 N N . CYS A 1 83 ? -20.114 3.143 -8.258 1.00 86.38 83 CYS A N 1
ATOM 635 C CA . CYS A 1 83 ? -18.892 3.281 -7.486 1.00 86.38 83 CYS A CA 1
ATOM 636 C C . CYS A 1 83 ? -17.874 4.070 -8.325 1.00 86.38 83 CYS A C 1
ATOM 638 O O . CYS A 1 83 ? -17.334 3.562 -9.315 1.00 86.38 83 CYS A O 1
ATOM 640 N N . THR A 1 84 ? -17.680 5.343 -7.982 1.00 87.88 84 THR A N 1
ATOM 641 C CA . THR A 1 84 ? -16.903 6.298 -8.792 1.00 87.88 84 THR A CA 1
ATOM 642 C C . THR A 1 84 ? -15.403 6.075 -8.651 1.00 87.88 84 THR A C 1
ATOM 644 O O . THR A 1 84 ? -14.680 6.121 -9.648 1.00 87.88 84 THR A O 1
ATOM 647 N N . ALA A 1 85 ? -14.935 5.765 -7.440 1.00 87.69 85 ALA A N 1
ATOM 648 C CA . ALA A 1 85 ? -13.519 5.531 -7.189 1.00 87.69 85 ALA A CA 1
ATOM 649 C C . ALA A 1 85 ? -13.062 4.215 -7.835 1.00 87.69 85 ALA A C 1
ATOM 651 O O . ALA A 1 85 ? -12.037 4.170 -8.521 1.00 87.69 85 ALA A O 1
ATOM 652 N N . SER A 1 86 ? -13.854 3.149 -7.689 1.00 87.62 86 SER A N 1
ATOM 653 C CA . SER A 1 86 ? -13.544 1.862 -8.322 1.00 87.62 86 SER A CA 1
ATOM 654 C C . SER A 1 86 ? -13.623 1.889 -9.854 1.00 87.62 86 SER A C 1
ATOM 656 O O . SER A 1 86 ? -12.811 1.224 -10.503 1.00 87.62 86 SER A O 1
ATOM 658 N N . ASP A 1 87 ? -14.527 2.671 -10.463 1.00 89.69 87 ASP A N 1
ATOM 659 C CA . ASP A 1 87 ? -14.547 2.860 -11.925 1.00 89.69 87 ASP A CA 1
ATOM 660 C C . ASP A 1 87 ? -13.284 3.580 -12.418 1.00 89.69 87 ASP A C 1
ATOM 662 O O . ASP A 1 87 ? -12.697 3.170 -13.420 1.00 89.69 87 ASP A O 1
ATOM 666 N N . ALA A 1 88 ? -12.815 4.597 -11.688 1.00 89.38 88 ALA A N 1
ATOM 667 C CA . ALA A 1 88 ? -11.585 5.308 -12.030 1.00 89.38 88 ALA A CA 1
ATOM 668 C C . ALA A 1 88 ? -10.359 4.381 -11.990 1.00 89.38 88 ALA A C 1
ATOM 670 O O . ALA A 1 88 ? -9.558 4.375 -12.927 1.00 89.38 88 ALA A O 1
ATOM 671 N N . ILE A 1 89 ? -10.246 3.543 -10.954 1.00 88.06 89 ILE A N 1
ATOM 672 C CA . ILE A 1 89 ? -9.167 2.551 -10.837 1.00 88.06 89 ILE A CA 1
ATOM 673 C C . ILE A 1 89 ? -9.241 1.533 -11.977 1.00 88.06 89 ILE A C 1
ATOM 675 O O . ILE A 1 89 ? -8.220 1.220 -12.586 1.00 88.06 89 ILE A O 1
ATOM 679 N N . TYR A 1 90 ? -10.441 1.056 -12.314 1.00 88.06 90 TYR A N 1
ATOM 680 C CA . TYR A 1 90 ? -10.650 0.144 -13.437 1.00 88.06 90 TYR A CA 1
ATOM 681 C C . TYR A 1 90 ? -10.181 0.754 -14.765 1.00 88.06 90 TYR A C 1
ATOM 683 O O . TYR A 1 90 ? -9.408 0.127 -15.489 1.00 88.06 90 TYR A O 1
ATOM 691 N N . ARG A 1 91 ? -10.590 1.991 -15.075 1.00 88.25 91 ARG A N 1
ATOM 692 C CA . ARG A 1 91 ? -10.185 2.680 -16.313 1.00 88.25 91 ARG A CA 1
ATOM 693 C C . ARG A 1 91 ? -8.683 2.953 -16.349 1.00 88.25 91 ARG A C 1
ATOM 695 O O . ARG A 1 91 ? -8.056 2.737 -17.383 1.00 88.25 91 ARG A O 1
ATOM 702 N N . GLY A 1 92 ? -8.102 3.371 -15.225 1.00 89.44 92 GLY A N 1
ATOM 703 C CA . GLY A 1 92 ? -6.659 3.574 -15.101 1.00 89.44 92 GLY A CA 1
ATOM 704 C C . GLY A 1 92 ? -5.872 2.279 -15.313 1.00 89.44 92 GLY A C 1
ATOM 705 O O . GLY A 1 92 ? -4.886 2.270 -16.045 1.00 89.44 92 GLY A O 1
ATOM 706 N N . ALA A 1 93 ? -6.345 1.165 -14.749 1.00 86.75 93 ALA A N 1
ATOM 707 C CA . ALA A 1 93 ? -5.741 -0.151 -14.939 1.00 86.75 93 ALA A CA 1
ATOM 708 C C . ALA A 1 93 ? -5.871 -0.657 -16.385 1.00 86.75 93 ALA A C 1
ATOM 710 O O . ALA A 1 93 ? -4.941 -1.261 -16.914 1.00 86.75 93 ALA A O 1
ATOM 711 N N . GLN A 1 94 ? -6.996 -0.392 -17.058 1.00 87.88 94 GLN A N 1
ATOM 712 C CA . GLN A 1 94 ? -7.133 -0.706 -18.483 1.00 87.88 94 GLN A CA 1
ATOM 713 C C . GLN A 1 94 ? -6.133 0.084 -19.331 1.00 87.88 94 GLN A C 1
ATOM 715 O O . GLN A 1 94 ? -5.491 -0.486 -20.211 1.00 87.88 94 GLN A O 1
ATOM 720 N N . GLN A 1 95 ? -5.980 1.382 -19.056 1.00 88.94 95 GLN A N 1
ATOM 721 C CA . GLN A 1 95 ? -5.040 2.240 -19.775 1.00 88.94 95 GLN A CA 1
ATOM 722 C C . GLN A 1 95 ? -3.588 1.818 -19.541 1.00 88.94 95 GLN A C 1
ATOM 724 O O . GLN A 1 95 ? -2.824 1.712 -20.499 1.00 88.94 95 GLN A O 1
ATOM 729 N N . SER A 1 96 ? -3.207 1.524 -18.296 1.00 86.19 96 SER A N 1
ATOM 730 C CA . SER A 1 96 ? -1.845 1.086 -17.987 1.00 86.19 96 SER A CA 1
ATOM 731 C C . SER A 1 96 ? -1.514 -0.250 -18.654 1.00 86.19 96 SER A C 1
ATOM 733 O O . SER A 1 96 ? -0.445 -0.389 -19.245 1.00 86.19 96 SER A O 1
ATOM 735 N N . LEU A 1 97 ? -2.448 -1.205 -18.654 1.00 86.56 97 LEU A N 1
ATOM 736 C CA . LEU A 1 97 ? -2.259 -2.489 -19.328 1.00 86.56 97 LEU A CA 1
ATOM 737 C C . LEU A 1 97 ? -2.169 -2.348 -20.847 1.00 86.56 97 LEU A C 1
ATOM 739 O O . LEU A 1 97 ? -1.323 -3.001 -21.452 1.00 86.56 97 LEU A O 1
ATOM 743 N N . ALA A 1 98 ? -2.974 -1.480 -21.462 1.00 85.94 98 ALA A N 1
ATOM 744 C CA . ALA A 1 98 ? -2.891 -1.221 -22.899 1.00 85.94 98 ALA A CA 1
ATOM 745 C C . ALA A 1 98 ? -1.514 -0.665 -23.309 1.00 85.94 98 ALA A C 1
ATOM 747 O O . ALA A 1 98 ? -0.991 -1.031 -24.362 1.00 85.94 98 ALA A O 1
ATOM 748 N N . ILE A 1 99 ? -0.902 0.169 -22.459 1.00 88.69 99 ILE A N 1
ATOM 749 C CA . ILE A 1 99 ? 0.444 0.719 -22.681 1.00 88.69 99 ILE A CA 1
ATOM 750 C C . ILE A 1 99 ? 1.518 -0.362 -22.505 1.00 88.69 99 ILE A C 1
ATOM 752 O O . ILE A 1 99 ? 2.422 -0.463 -23.330 1.00 88.69 99 ILE A O 1
ATOM 756 N N . ILE A 1 100 ? 1.422 -1.175 -21.449 1.00 86.88 100 ILE A N 1
ATOM 757 C CA . ILE A 1 100 ? 2.442 -2.179 -21.104 1.00 86.88 100 ILE A CA 1
ATOM 758 C C . ILE A 1 100 ? 2.447 -3.345 -22.099 1.00 86.88 100 ILE A C 1
ATOM 760 O O . ILE A 1 100 ? 3.505 -3.798 -22.528 1.00 86.88 100 ILE A O 1
ATOM 764 N N . VAL A 1 101 ? 1.264 -3.853 -22.438 1.00 88.25 101 VAL A N 1
ATOM 765 C CA . VAL A 1 101 ? 1.089 -5.072 -23.242 1.00 88.25 101 VAL A CA 1
ATOM 766 C C . VAL A 1 101 ? 1.124 -4.763 -24.744 1.00 88.25 101 VAL A C 1
ATOM 768 O O . VAL A 1 101 ? 1.467 -5.619 -25.559 1.00 88.25 101 VAL A O 1
ATOM 771 N N . GLY A 1 102 ? 0.821 -3.518 -25.118 1.00 86.69 102 GLY A N 1
ATOM 772 C CA . GLY A 1 102 ? 0.730 -3.075 -26.502 1.00 86.69 102 GLY A CA 1
ATOM 773 C C . GLY A 1 102 ? -0.595 -3.478 -27.166 1.00 86.69 102 GLY A C 1
ATOM 774 O O . GLY A 1 102 ? -1.230 -4.465 -26.783 1.00 86.69 102 GLY A O 1
ATOM 775 N N . PRO A 1 103 ? -1.034 -2.737 -28.199 1.00 87.31 103 PRO A N 1
ATOM 776 C CA . PRO A 1 103 ? -2.391 -2.846 -28.739 1.00 87.31 103 PRO A CA 1
ATOM 777 C C . PRO A 1 103 ? -2.700 -4.219 -29.350 1.00 87.31 103 PRO A C 1
ATOM 779 O O . PRO A 1 103 ? -3.812 -4.711 -29.205 1.00 87.31 103 PRO A O 1
ATOM 782 N N . LYS A 1 104 ? -1.710 -4.870 -29.978 1.00 85.56 104 LYS A N 1
ATOM 783 C CA . LYS A 1 104 ? -1.896 -6.168 -30.652 1.00 85.56 104 LYS A CA 1
ATOM 784 C C . LYS A 1 104 ? -2.159 -7.314 -29.672 1.00 85.56 104 LYS A C 1
ATOM 786 O O . LYS A 1 104 ? -3.043 -8.127 -29.901 1.00 85.56 104 LYS A O 1
ATOM 791 N N . VAL A 1 105 ? -1.407 -7.361 -28.572 1.00 86.31 105 VAL A N 1
ATOM 792 C CA . VAL A 1 105 ? -1.569 -8.396 -27.540 1.00 86.31 105 VAL A CA 1
ATOM 793 C C . VAL A 1 105 ? -2.785 -8.076 -26.665 1.00 86.31 105 VAL A C 1
ATOM 795 O O . VAL A 1 105 ? -3.498 -8.976 -26.229 1.00 86.31 105 VAL A O 1
ATOM 798 N N . PHE A 1 106 ? -3.083 -6.791 -26.451 1.00 85.75 106 PHE A N 1
ATOM 799 C CA . PHE A 1 106 ? -4.284 -6.384 -25.730 1.00 85.75 106 PHE A CA 1
ATOM 800 C C . PHE A 1 106 ? -5.566 -6.816 -26.451 1.00 85.75 106 PHE A C 1
ATOM 802 O O . PHE A 1 106 ? -6.487 -7.274 -25.788 1.00 85.75 106 PHE A O 1
ATOM 809 N N . GLU A 1 107 ? -5.626 -6.718 -27.782 1.00 88.25 107 GLU A N 1
ATOM 810 C CA . GLU A 1 107 ? -6.789 -7.156 -28.567 1.00 88.25 107 GLU A CA 1
ATOM 811 C C . GLU A 1 107 ? -7.000 -8.680 -28.490 1.00 88.25 107 GLU A C 1
ATOM 813 O O . GLU A 1 107 ? -8.127 -9.140 -28.314 1.00 88.25 107 GLU A O 1
ATOM 818 N N . GLU A 1 108 ? -5.914 -9.460 -28.511 1.00 90.44 108 GLU A N 1
ATOM 819 C CA . GLU A 1 108 ? -5.953 -10.927 -28.429 1.00 90.44 108 GLU A CA 1
ATOM 820 C C . GLU A 1 108 ? -6.375 -11.441 -27.037 1.00 90.44 108 GLU A C 1
ATOM 822 O O . GLU A 1 108 ? -7.167 -12.378 -26.925 1.00 90.44 108 GLU A O 1
ATOM 827 N N . TYR A 1 109 ? -5.910 -10.796 -25.960 1.00 88.50 109 TYR A N 1
ATOM 828 C CA . TYR A 1 109 ? -6.213 -11.184 -24.572 1.00 88.50 109 TYR A CA 1
ATOM 829 C C . TYR A 1 109 ? -7.284 -10.311 -23.896 1.00 88.50 109 TYR A C 1
ATOM 831 O O . TYR A 1 109 ? -7.549 -10.477 -22.698 1.00 88.50 109 TYR A O 1
ATOM 839 N N . ALA A 1 110 ? -7.947 -9.424 -24.646 1.00 85.62 110 ALA A N 1
ATOM 840 C CA . ALA A 1 110 ? -8.977 -8.503 -24.161 1.00 85.62 110 ALA A CA 1
ATOM 841 C C . ALA A 1 110 ? -10.028 -9.158 -23.243 1.00 85.62 110 ALA A C 1
ATOM 843 O O . ALA A 1 110 ? -10.259 -8.624 -22.156 1.00 85.62 110 ALA A O 1
ATOM 844 N N . PRO A 1 111 ? -10.649 -10.309 -23.586 1.00 86.88 111 PRO A N 1
ATOM 845 C CA . PRO A 1 111 ? -11.658 -10.920 -22.718 1.00 86.88 111 PRO A CA 1
ATOM 846 C C . PRO A 1 111 ? -11.082 -11.449 -21.396 1.00 86.88 111 PRO A C 1
ATOM 848 O O . PRO A 1 111 ? -11.762 -11.398 -20.371 1.00 86.88 111 PRO A O 1
ATOM 851 N N . LEU A 1 112 ? -9.828 -11.917 -21.386 1.00 86.81 112 LEU A N 1
ATOM 852 C CA . LEU A 1 112 ? -9.164 -12.410 -20.176 1.00 86.81 112 LEU A CA 1
ATOM 853 C C . LEU A 1 112 ? -8.816 -11.251 -19.232 1.00 86.81 112 LEU A C 1
ATOM 855 O O . LEU A 1 112 ? -9.087 -11.309 -18.031 1.00 86.81 112 LEU A O 1
ATOM 859 N N . ILE A 1 113 ? -8.265 -10.176 -19.802 1.00 86.12 113 ILE A N 1
ATOM 860 C CA . ILE A 1 113 ? -7.887 -8.959 -19.078 1.00 86.12 113 ILE A CA 1
ATOM 861 C C . ILE A 1 113 ? -9.136 -8.261 -18.530 1.00 86.12 113 ILE A C 1
ATOM 863 O O . ILE A 1 113 ? -9.195 -7.943 -17.341 1.00 86.12 113 ILE A O 1
ATOM 867 N N . ALA A 1 114 ? -10.161 -8.073 -19.366 1.00 86.25 114 ALA A N 1
ATOM 868 C CA . ALA A 1 114 ? -11.421 -7.459 -18.961 1.00 86.25 114 ALA A CA 1
ATOM 869 C C . ALA A 1 114 ? -12.132 -8.287 -17.883 1.00 86.25 114 ALA A C 1
ATOM 871 O O . ALA A 1 114 ? -12.603 -7.722 -16.899 1.00 86.25 114 ALA A O 1
ATOM 872 N N . GLY A 1 115 ? -12.158 -9.618 -18.010 1.00 86.06 115 GLY A N 1
ATOM 873 C CA . GLY A 1 115 ? -12.734 -10.500 -16.994 1.00 86.06 115 GLY A CA 1
ATOM 874 C C . GLY A 1 115 ? -12.041 -10.374 -15.632 1.00 86.06 115 GLY A C 1
ATOM 875 O O . GLY A 1 115 ? -12.713 -10.281 -14.602 1.00 86.06 115 GLY A O 1
ATOM 876 N N . GLY A 1 116 ? -10.705 -10.309 -15.620 1.00 84.19 116 GLY A N 1
ATOM 877 C CA . GLY A 1 116 ? -9.924 -10.090 -14.401 1.00 84.19 116 GLY A CA 1
ATOM 878 C C . GLY A 1 116 ? -10.191 -8.724 -13.763 1.00 84.19 116 GLY A C 1
ATOM 879 O O . GLY A 1 116 ? -10.519 -8.647 -12.577 1.00 84.19 116 GLY A O 1
ATOM 880 N N . LEU A 1 117 ? -10.117 -7.650 -14.552 1.00 85.38 117 LEU A N 1
ATOM 881 C CA . LEU A 1 117 ? -10.334 -6.283 -14.066 1.00 85.38 117 LEU A CA 1
ATOM 882 C C . LEU A 1 117 ? -11.770 -6.044 -13.582 1.00 85.38 117 LEU A C 1
ATOM 884 O O . LEU A 1 117 ? -11.973 -5.334 -12.598 1.00 85.38 117 LEU A O 1
ATOM 888 N N . LEU A 1 118 ? -12.768 -6.650 -14.229 1.00 88.12 118 LEU A N 1
ATOM 889 C CA . LEU A 1 118 ? -14.164 -6.548 -13.799 1.00 88.12 118 LEU A CA 1
ATOM 890 C C . LEU A 1 118 ? -14.394 -7.202 -12.435 1.00 88.12 118 LEU A C 1
ATOM 892 O O . LEU A 1 118 ? -15.145 -6.659 -11.628 1.00 88.12 118 LEU A O 1
ATOM 896 N N . ARG A 1 119 ? -13.726 -8.322 -12.134 1.00 87.88 119 ARG A N 1
ATOM 897 C CA . ARG A 1 119 ? -13.798 -8.928 -10.797 1.00 87.88 119 ARG A CA 1
ATOM 898 C C . ARG A 1 119 ? -13.202 -7.999 -9.743 1.00 87.88 119 ARG A C 1
ATOM 900 O O . ARG A 1 119 ? -13.853 -7.754 -8.736 1.00 87.88 119 ARG A O 1
ATOM 907 N N . VAL A 1 120 ? -12.020 -7.434 -9.996 1.00 82.38 120 VAL A N 1
ATOM 908 C CA . VAL A 1 120 ? -11.392 -6.472 -9.071 1.00 82.38 120 VAL A CA 1
ATOM 909 C C . VAL A 1 120 ? -12.303 -5.269 -8.834 1.00 82.38 120 VAL A C 1
ATOM 911 O O . VAL A 1 120 ? -12.501 -4.868 -7.691 1.00 82.38 120 VAL A O 1
ATOM 914 N N . ARG A 1 121 ? -12.915 -4.732 -9.895 1.00 90.88 121 ARG A N 1
ATOM 915 C CA . ARG A 1 121 ? -13.872 -3.625 -9.793 1.00 90.88 121 ARG A CA 1
ATOM 916 C C . ARG A 1 121 ? -15.057 -3.965 -8.889 1.00 90.88 121 ARG A C 1
ATOM 918 O O . ARG A 1 121 ? -15.448 -3.125 -8.087 1.00 90.88 121 ARG A O 1
ATOM 925 N N . LEU A 1 122 ? -15.641 -5.155 -9.030 1.00 88.38 122 LEU A N 1
ATOM 926 C CA . LEU A 1 122 ? -16.798 -5.566 -8.231 1.00 88.38 122 LEU A CA 1
ATOM 927 C C . LEU A 1 122 ? -16.445 -5.687 -6.746 1.00 88.38 122 LEU A C 1
ATOM 929 O O . LEU A 1 122 ? -17.173 -5.151 -5.918 1.00 88.38 122 LEU A O 1
ATOM 933 N N . GLU A 1 123 ? -15.310 -6.302 -6.413 1.00 89.06 123 GLU A N 1
ATOM 934 C CA . GLU A 1 123 ? -14.850 -6.399 -5.019 1.00 89.06 123 GLU A CA 1
ATOM 935 C C . GLU A 1 123 ? -14.567 -5.010 -4.425 1.00 89.06 123 GLU A C 1
ATOM 937 O O . GLU A 1 123 ? -14.983 -4.702 -3.309 1.00 89.06 123 GLU A O 1
ATOM 942 N N . LEU A 1 124 ? -13.916 -4.126 -5.191 1.00 85.56 124 LEU A N 1
ATOM 943 C CA . LEU A 1 124 ? -13.613 -2.770 -4.733 1.00 85.56 124 LEU A CA 1
ATOM 944 C C . LEU A 1 124 ? -14.878 -1.917 -4.563 1.00 85.56 124 LEU A C 1
ATOM 946 O O . LEU A 1 124 ? -14.964 -1.121 -3.633 1.00 85.56 124 LEU A O 1
ATOM 950 N N . CYS A 1 125 ? -15.868 -2.104 -5.436 1.00 92.12 125 CYS A N 1
ATOM 951 C CA . CYS A 1 125 ? -17.158 -1.427 -5.354 1.00 92.12 125 CYS A CA 1
ATOM 952 C C . CYS A 1 125 ? -17.961 -1.883 -4.130 1.00 92.12 125 CYS A C 1
ATOM 954 O O . CYS A 1 125 ? -18.554 -1.043 -3.465 1.00 92.12 125 CYS A O 1
ATOM 956 N N . VAL A 1 126 ? -17.916 -3.171 -3.766 1.00 89.19 126 VAL A N 1
ATOM 957 C CA . VAL A 1 126 ? -18.527 -3.665 -2.516 1.00 89.19 126 VAL A CA 1
ATOM 958 C C . VAL A 1 126 ? -17.901 -2.994 -1.292 1.00 89.19 126 VAL A C 1
ATOM 960 O O . VAL A 1 126 ? -18.608 -2.637 -0.350 1.00 89.19 126 VAL A O 1
ATOM 963 N N . VAL A 1 127 ? -16.582 -2.782 -1.304 1.00 85.62 127 VAL A N 1
ATOM 964 C CA . VAL A 1 127 ? -15.891 -2.052 -0.233 1.00 85.62 127 VAL A CA 1
ATOM 965 C C . VAL A 1 127 ? -16.302 -0.575 -0.230 1.00 85.62 127 VAL A C 1
ATOM 967 O O . VAL A 1 127 ? -16.692 -0.062 0.816 1.00 85.62 127 VAL A O 1
ATOM 970 N N . GLU A 1 128 ? -16.278 0.099 -1.383 1.00 90.25 128 GLU A N 1
ATOM 971 C CA . GLU A 1 128 ? -16.701 1.501 -1.532 1.00 90.25 128 GLU A CA 1
ATOM 972 C C . GLU A 1 128 ? -18.137 1.711 -1.022 1.00 90.25 128 GLU A C 1
ATOM 974 O O . GLU A 1 128 ? -18.376 2.603 -0.204 1.00 90.25 128 GLU A O 1
ATOM 979 N N . SER A 1 129 ? -19.073 0.838 -1.412 1.00 90.25 129 SER A N 1
ATOM 980 C CA . SER A 1 129 ? -20.465 0.898 -0.961 1.00 90.25 129 SER A CA 1
ATOM 981 C C . SER A 1 129 ? -20.602 0.594 0.529 1.00 90.25 129 SER A C 1
ATOM 983 O O . SER A 1 129 ? -21.356 1.269 1.222 1.00 90.25 129 SER A O 1
ATOM 985 N N . PHE A 1 130 ? -19.850 -0.375 1.063 1.00 87.00 130 PHE A N 1
ATOM 986 C CA . PHE A 1 130 ? -19.860 -0.670 2.497 1.00 87.00 130 PHE A CA 1
ATOM 987 C C . PHE A 1 130 ? -19.396 0.537 3.324 1.00 87.00 130 PHE A C 1
ATOM 989 O O . PHE A 1 130 ? -20.019 0.884 4.329 1.00 87.00 130 PHE A O 1
ATOM 996 N N . PHE A 1 131 ? -18.339 1.226 2.889 1.00 87.12 131 PHE A N 1
ATOM 997 C CA . PHE A 1 131 ? -17.877 2.429 3.574 1.00 87.12 131 PHE A CA 1
ATOM 998 C C . PHE A 1 131 ? -18.871 3.586 3.448 1.00 87.12 131 PHE A C 1
ATOM 1000 O O . PHE A 1 131 ? -19.169 4.221 4.460 1.00 87.12 131 PHE A O 1
ATOM 1007 N N . GLY A 1 132 ? -19.400 3.836 2.247 1.00 87.75 132 GLY A N 1
ATOM 1008 C CA . GLY A 1 132 ? -20.350 4.918 1.985 1.00 87.75 132 GLY A CA 1
ATOM 1009 C C . GLY A 1 132 ? -21.694 4.751 2.698 1.00 87.75 132 GLY A C 1
ATOM 1010 O O . GLY A 1 132 ? -22.219 5.719 3.243 1.00 87.75 132 GLY A O 1
ATOM 1011 N N . GLU A 1 133 ? -22.232 3.530 2.737 1.00 90.50 133 GLU A N 1
ATOM 1012 C CA . GLU A 1 133 ? -23.584 3.267 3.245 1.00 90.50 133 GLU A CA 1
ATOM 1013 C C . GLU A 1 133 ? -23.627 2.751 4.684 1.00 90.50 133 GLU A C 1
ATOM 1015 O O . GLU A 1 133 ? -24.600 3.017 5.389 1.00 90.50 133 GLU A O 1
ATOM 1020 N N . ALA A 1 134 ? -22.609 2.020 5.147 1.00 84.75 134 ALA A N 1
ATOM 1021 C CA . ALA A 1 134 ? -22.608 1.454 6.496 1.00 84.75 134 ALA A CA 1
ATOM 1022 C C . ALA A 1 134 ? -21.686 2.236 7.436 1.00 84.75 134 ALA A C 1
ATOM 1024 O O . ALA A 1 134 ? -22.132 2.736 8.469 1.00 84.75 134 ALA A O 1
ATOM 1025 N N . VAL A 1 135 ? -20.405 2.370 7.083 1.00 81.31 135 VAL A N 1
ATOM 1026 C CA . VAL A 1 135 ? -19.386 2.894 8.010 1.00 81.31 135 VAL A CA 1
ATOM 1027 C C . VAL A 1 135 ? -19.537 4.399 8.232 1.00 81.31 135 VAL A C 1
ATOM 1029 O O . VAL A 1 135 ? -19.603 4.848 9.375 1.00 81.31 135 VAL A O 1
ATOM 1032 N N . LEU A 1 136 ? -19.622 5.189 7.160 1.00 86.50 136 LEU A N 1
ATOM 1033 C CA . LEU A 1 136 ? -19.740 6.649 7.233 1.00 86.50 136 LEU A CA 1
ATOM 1034 C C . LEU A 1 136 ? -20.948 7.126 8.056 1.00 86.50 136 LEU A C 1
ATOM 1036 O O . LEU A 1 136 ? -20.739 7.881 9.009 1.00 86.50 136 LEU A O 1
ATOM 1040 N N . PRO A 1 137 ? -22.193 6.697 7.776 1.00 88.69 137 PRO A N 1
ATOM 1041 C CA . PRO A 1 137 ? -23.342 7.156 8.553 1.00 88.69 137 PRO A CA 1
ATOM 1042 C C . PRO A 1 137 ? -23.331 6.627 9.990 1.00 88.69 137 PRO A C 1
ATOM 1044 O O . PRO A 1 137 ? -23.853 7.291 10.884 1.00 88.69 137 PRO A O 1
ATOM 1047 N N . PHE A 1 138 ? -22.717 5.468 10.246 1.00 82.25 138 PHE A N 1
ATOM 1048 C CA . PHE A 1 138 ? -22.518 4.973 11.606 1.00 82.25 138 PHE A CA 1
ATOM 1049 C C . PHE A 1 138 ? -21.583 5.888 12.409 1.00 82.25 138 PHE A C 1
ATOM 1051 O O . PHE A 1 138 ? -21.922 6.286 13.524 1.00 82.25 138 PHE A O 1
ATOM 1058 N N . VAL A 1 139 ? -20.448 6.284 11.824 1.00 83.25 139 VAL A N 1
ATOM 1059 C CA . VAL A 1 139 ? -19.493 7.211 12.453 1.00 83.25 139 VAL A CA 1
ATOM 1060 C C . VAL A 1 139 ? -20.101 8.603 12.628 1.00 83.25 139 VAL A C 1
ATOM 1062 O O . VAL A 1 139 ? -19.897 9.230 13.662 1.00 83.25 139 VAL A O 1
ATOM 1065 N N . GLN A 1 140 ? -20.891 9.086 11.666 1.00 87.56 140 GLN A N 1
ATOM 1066 C CA . GLN A 1 140 ? -21.570 10.382 11.780 1.00 87.56 140 GLN A CA 1
ATOM 1067 C C . GLN A 1 140 ? -22.608 10.406 12.909 1.00 87.56 140 GLN A C 1
ATOM 1069 O O . GLN A 1 140 ? -22.720 11.410 13.607 1.00 87.56 140 GLN A O 1
ATOM 1074 N N . LYS A 1 141 ? -23.360 9.314 13.106 1.00 86.44 141 LYS A N 1
ATOM 1075 C CA . LYS A 1 141 ? -24.401 9.234 14.143 1.00 86.44 141 LYS A CA 1
ATOM 1076 C C . LYS A 1 141 ? -23.837 9.018 15.545 1.00 86.44 141 LYS A C 1
ATOM 1078 O O . LYS A 1 141 ? -24.338 9.616 16.489 1.00 86.44 141 LYS A O 1
ATOM 1083 N N . ASN A 1 142 ? -22.814 8.175 15.680 1.00 77.31 142 ASN A N 1
ATOM 1084 C CA . ASN A 1 142 ? -22.257 7.796 16.983 1.00 77.31 142 ASN A CA 1
ATOM 1085 C C . ASN A 1 142 ? -21.005 8.609 17.371 1.00 77.31 142 ASN A C 1
ATOM 1087 O O . ASN A 1 142 ? -20.508 8.499 18.494 1.00 77.31 142 ASN A O 1
ATOM 1091 N N . GLY A 1 143 ? -20.487 9.434 16.455 1.00 78.19 143 GLY A N 1
ATOM 1092 C CA . GLY A 1 143 ? -19.241 10.181 16.625 1.00 78.19 143 GLY A CA 1
ATOM 1093 C C . GLY A 1 143 ? -18.029 9.258 16.769 1.00 78.19 143 GLY A C 1
ATOM 1094 O O . GLY A 1 143 ? -18.126 8.058 16.564 1.00 78.19 143 GLY A O 1
ATOM 1095 N N . LEU A 1 144 ? -16.874 9.797 17.170 1.00 74.94 144 LEU A N 1
ATOM 1096 C CA . LEU A 1 144 ? -15.703 8.998 17.586 1.00 74.94 144 LEU A CA 1
ATOM 1097 C C . LEU A 1 144 ? -15.872 8.370 18.982 1.00 74.94 144 LEU A C 1
ATOM 1099 O O . LEU A 1 144 ? -15.054 7.549 19.394 1.00 74.94 144 LEU A O 1
ATOM 1103 N N . SER A 1 145 ? -16.952 8.715 19.690 1.00 69.50 145 SER A N 1
ATOM 1104 C CA . SER A 1 145 ? -17.232 8.236 21.046 1.00 69.50 145 SER A CA 1
ATOM 1105 C C . SER A 1 145 ? -17.443 6.722 21.122 1.00 69.50 145 SER A C 1
ATOM 1107 O O . SER A 1 145 ? -17.312 6.160 22.200 1.00 69.50 145 SER A O 1
ATOM 1109 N N . TRP A 1 146 ? -17.748 6.039 20.016 1.00 70.00 146 TRP A N 1
ATOM 1110 C CA . TRP A 1 146 ? -17.855 4.574 20.007 1.00 70.00 146 TRP A CA 1
ATOM 1111 C C . TRP A 1 146 ? -16.492 3.861 20.097 1.00 70.00 146 TRP A C 1
ATOM 1113 O O . TRP A 1 146 ? -16.425 2.735 20.588 1.00 70.00 146 TRP A O 1
ATOM 1123 N N . VAL A 1 147 ? -15.405 4.511 19.651 1.00 69.38 147 VAL A N 1
ATOM 1124 C CA . VAL A 1 147 ? -14.032 3.975 19.739 1.00 69.38 147 VAL A CA 1
ATOM 1125 C C . VAL A 1 147 ? -13.479 4.108 21.160 1.00 69.38 147 VAL A C 1
ATOM 1127 O O . VAL A 1 147 ? -12.774 3.204 21.617 1.00 69.38 147 VAL A O 1
ATOM 1130 N N . LEU A 1 148 ? -13.834 5.191 21.861 1.00 67.88 148 LEU A N 1
ATOM 1131 C CA . LEU A 1 148 ? -13.492 5.454 23.265 1.00 67.88 148 LEU A CA 1
ATOM 1132 C C . LEU A 1 148 ? -14.729 5.955 24.038 1.00 67.88 148 LEU A C 1
ATOM 1134 O O . LEU A 1 148 ? -14.878 7.162 24.246 1.00 67.88 148 LEU A O 1
ATOM 1138 N N . PRO A 1 149 ? -15.642 5.053 24.442 1.00 66.19 149 PRO A N 1
ATOM 1139 C CA . PRO A 1 149 ? -16.803 5.427 25.240 1.00 66.19 149 PRO A CA 1
ATOM 1140 C C . PRO A 1 149 ? -16.384 5.713 26.686 1.00 66.19 149 PRO A C 1
ATOM 1142 O O . PRO A 1 149 ? -15.681 4.910 27.291 1.00 66.19 149 PRO A O 1
ATOM 1145 N N . PHE A 1 150 ? -16.866 6.813 27.272 1.00 70.94 150 PHE A N 1
ATOM 1146 C CA . PHE A 1 150 ? -16.681 7.086 28.707 1.00 70.94 150 PHE A CA 1
ATOM 1147 C C . PHE A 1 150 ? -17.481 6.133 29.610 1.00 70.94 150 PHE A C 1
ATOM 1149 O O . PHE A 1 150 ? -17.173 6.018 30.790 1.00 70.94 150 PHE A O 1
ATOM 1156 N N . HIS A 1 151 ? -18.519 5.477 29.085 1.00 73.00 151 HIS A N 1
ATOM 1157 C CA . HIS A 1 151 ? -19.238 4.378 29.736 1.00 73.00 151 HIS A CA 1
ATOM 1158 C C . HIS A 1 151 ? -19.266 3.214 28.748 1.00 73.00 151 HIS A C 1
ATOM 1160 O O . HIS A 1 151 ? -19.904 3.306 27.696 1.00 73.00 151 HIS A O 1
ATOM 1166 N N . GLU A 1 152 ? -18.514 2.156 29.039 1.00 72.94 152 GLU A N 1
ATOM 1167 C CA . GLU A 1 152 ? -18.460 0.983 28.171 1.00 72.94 152 GLU A CA 1
ATOM 1168 C C . GLU A 1 152 ? -19.635 0.051 28.446 1.00 72.94 152 GLU A C 1
ATOM 1170 O O . GLU A 1 152 ? -19.876 -0.365 29.570 1.00 72.94 152 GLU A O 1
ATOM 1175 N N . THR A 1 153 ? -20.352 -0.308 27.385 1.00 83.69 153 THR A N 1
ATOM 1176 C CA . THR A 1 153 ? -21.331 -1.400 27.392 1.00 83.69 153 THR A CA 1
ATOM 1177 C C . THR A 1 153 ? -20.734 -2.621 26.698 1.00 83.69 153 THR A C 1
ATOM 1179 O O . THR A 1 153 ? -19.850 -2.496 25.846 1.00 83.69 153 THR A O 1
ATOM 1182 N N . VAL A 1 154 ? -21.256 -3.816 26.987 1.00 85.56 154 VAL A N 1
ATOM 1183 C CA . VAL A 1 154 ? -20.785 -5.072 26.367 1.00 85.56 154 VAL A CA 1
ATOM 1184 C C . VAL A 1 154 ? -20.820 -5.004 24.830 1.00 85.56 154 VAL A C 1
ATOM 1186 O O . VAL A 1 154 ? -19.932 -5.526 24.156 1.00 85.56 154 VAL A O 1
ATOM 1189 N N . GLU A 1 155 ? -21.801 -4.298 24.264 1.00 84.06 155 GLU A N 1
ATOM 1190 C CA . GLU A 1 155 ? -21.954 -4.104 22.817 1.00 84.06 155 GLU A CA 1
ATOM 1191 C C . GLU A 1 155 ? -20.820 -3.260 22.212 1.00 84.06 155 GLU A C 1
ATOM 1193 O O . GLU A 1 155 ? -20.264 -3.613 21.171 1.00 84.06 155 GLU A O 1
ATOM 1198 N N . THR A 1 156 ? -20.427 -2.171 22.881 1.00 80.62 156 THR A N 1
ATOM 1199 C CA . THR A 1 156 ? -19.362 -1.262 22.414 1.00 80.62 156 THR A CA 1
ATOM 1200 C C . THR A 1 156 ? -17.961 -1.825 22.654 1.00 80.62 156 THR A C 1
ATOM 1202 O O . THR A 1 156 ? -17.045 -1.591 21.857 1.00 80.62 156 THR A O 1
ATOM 1205 N N . PHE A 1 157 ? -17.777 -2.622 23.710 1.00 83.88 157 PHE A N 1
ATOM 1206 C CA . PHE A 1 157 ? -16.565 -3.414 23.916 1.00 83.88 157 PHE A CA 1
ATOM 1207 C C . PHE A 1 157 ? -16.384 -4.456 22.803 1.00 83.88 157 PHE A C 1
ATOM 1209 O O . PHE A 1 157 ? -15.326 -4.512 22.163 1.00 83.88 157 PHE A O 1
ATOM 1216 N N . LEU A 1 158 ? -17.431 -5.242 22.527 1.00 87.19 158 LEU A N 1
ATOM 1217 C CA . LEU A 1 158 ? -17.394 -6.294 21.514 1.00 87.19 158 LEU A CA 1
ATOM 1218 C C . LEU A 1 158 ? -17.177 -5.712 20.109 1.00 87.19 158 LEU A C 1
ATOM 1220 O O . LEU A 1 158 ? -16.320 -6.201 19.373 1.00 87.19 158 LEU A O 1
ATOM 1224 N N . ALA A 1 159 ? -17.889 -4.636 19.759 1.00 84.62 159 ALA A N 1
ATOM 1225 C CA . ALA A 1 159 ? -17.743 -3.967 18.468 1.00 84.62 159 ALA A CA 1
ATOM 1226 C C . ALA A 1 159 ? -16.322 -3.416 18.253 1.00 84.62 159 ALA A C 1
ATOM 1228 O O . ALA A 1 159 ? -15.728 -3.659 17.202 1.00 84.62 159 ALA A O 1
ATOM 1229 N N . GLY A 1 160 ? -15.748 -2.733 19.253 1.00 82.94 160 GLY A N 1
ATOM 1230 C CA . GLY A 1 160 ? -14.386 -2.193 19.166 1.00 82.94 160 GLY A CA 1
ATOM 1231 C C . GLY A 1 160 ? -13.319 -3.284 19.039 1.00 82.94 160 GLY A C 1
ATOM 1232 O O . GLY A 1 160 ? -12.389 -3.157 18.244 1.00 82.94 160 GLY A O 1
ATOM 1233 N N . THR A 1 161 ? -13.485 -4.393 19.764 1.00 86.88 161 THR A N 1
ATOM 1234 C CA . THR A 1 161 ? -12.553 -5.531 19.720 1.00 86.88 161 THR A CA 1
ATOM 1235 C C . THR A 1 161 ? -12.592 -6.238 18.367 1.00 86.88 161 THR A C 1
ATOM 1237 O O . THR A 1 161 ? -11.544 -6.473 17.766 1.00 86.88 161 THR A O 1
ATOM 1240 N N . ILE A 1 162 ? -13.789 -6.541 17.847 1.00 89.38 162 ILE A N 1
ATOM 1241 C CA . ILE A 1 162 ? -13.941 -7.177 16.530 1.00 89.38 162 ILE A CA 1
ATOM 1242 C C . ILE A 1 162 ? -13.390 -6.262 15.436 1.00 89.38 162 ILE A C 1
ATOM 1244 O O . ILE A 1 162 ? -12.648 -6.731 14.576 1.00 89.38 162 ILE A O 1
ATOM 1248 N N . PHE A 1 163 ? -13.697 -4.964 15.483 1.00 86.12 163 PHE A N 1
ATOM 1249 C CA . PHE A 1 163 ? -13.179 -4.000 14.517 1.00 86.12 163 PHE A CA 1
ATOM 1250 C C . PHE A 1 163 ? -11.646 -3.964 14.508 1.00 86.12 163 PHE A C 1
ATOM 1252 O O . PHE A 1 163 ? -11.045 -4.082 13.442 1.00 86.12 163 PHE A O 1
ATOM 1259 N N . ALA A 1 164 ? -11.009 -3.872 15.681 1.00 85.81 164 ALA A N 1
ATOM 1260 C CA . ALA A 1 164 ? -9.552 -3.849 15.789 1.00 85.81 164 ALA A CA 1
ATOM 1261 C C . ALA A 1 164 ? -8.909 -5.143 15.256 1.00 85.81 164 ALA A C 1
ATOM 1263 O O . ALA A 1 164 ? -7.927 -5.086 14.517 1.00 85.81 164 ALA A O 1
ATOM 1264 N N . LEU A 1 165 ? -9.491 -6.308 15.566 1.00 88.19 165 LEU A N 1
ATOM 1265 C CA . LEU A 1 165 ? -9.010 -7.599 15.066 1.00 88.19 165 LEU A CA 1
ATOM 1266 C C . LEU A 1 165 ? -9.155 -7.729 13.545 1.00 88.19 165 LEU A C 1
ATOM 1268 O O . LEU A 1 165 ? -8.215 -8.152 12.874 1.00 88.19 165 LEU A O 1
ATOM 1272 N N . VAL A 1 166 ? -10.313 -7.354 12.995 1.00 88.19 166 VAL A N 1
ATOM 1273 C CA . VAL A 1 166 ? -10.581 -7.424 11.551 1.00 88.19 166 VAL A CA 1
ATOM 1274 C C . VAL A 1 166 ? -9.678 -6.460 10.789 1.00 88.19 166 VAL A C 1
ATOM 1276 O O . VAL A 1 166 ? -9.082 -6.849 9.786 1.00 88.19 166 VAL A O 1
ATOM 1279 N N . LEU A 1 167 ? -9.526 -5.227 11.275 1.00 84.75 167 LEU A N 1
ATOM 1280 C CA . LEU A 1 167 ? -8.663 -4.232 10.649 1.00 84.75 167 LEU A CA 1
ATOM 1281 C C . LEU A 1 167 ? -7.201 -4.695 10.637 1.00 84.75 167 LEU A C 1
ATOM 1283 O O . LEU A 1 167 ? -6.540 -4.598 9.607 1.00 84.75 167 LEU A O 1
ATOM 1287 N N . ASN A 1 168 ? -6.723 -5.268 11.744 1.00 88.50 168 ASN A N 1
ATOM 1288 C CA . ASN A 1 168 ? -5.382 -5.836 11.831 1.00 88.50 168 ASN A CA 1
ATOM 1289 C C . ASN A 1 168 ? -5.194 -7.006 10.848 1.00 88.50 168 ASN A C 1
ATOM 1291 O O . ASN A 1 168 ? -4.233 -7.021 10.084 1.00 88.50 168 ASN A O 1
ATOM 1295 N N . PHE A 1 169 ? -6.153 -7.935 10.778 1.00 87.12 169 PHE A N 1
ATOM 1296 C CA . PHE A 1 169 ? -6.111 -9.049 9.826 1.00 87.12 169 PHE A CA 1
ATOM 1297 C C . PHE A 1 169 ? -6.053 -8.575 8.364 1.00 87.12 169 PHE A C 1
ATOM 1299 O O . PHE A 1 169 ? -5.253 -9.085 7.579 1.00 87.12 169 PHE A O 1
ATOM 1306 N N . ILE A 1 170 ? -6.861 -7.574 8.001 1.00 86.94 170 ILE A N 1
ATOM 1307 C CA . ILE A 1 170 ? -6.874 -7.000 6.648 1.00 86.94 170 ILE A CA 1
ATOM 1308 C C . ILE A 1 170 ? -5.556 -6.273 6.349 1.00 86.94 170 ILE A C 1
ATOM 1310 O O . ILE A 1 170 ? -4.999 -6.437 5.261 1.00 86.94 170 ILE A O 1
ATOM 1314 N N . LEU A 1 171 ? -5.030 -5.494 7.297 1.00 84.50 171 LEU A N 1
ATOM 1315 C CA . LEU A 1 171 ? -3.775 -4.759 7.126 1.00 84.50 171 LEU A CA 1
ATOM 1316 C C . LEU A 1 171 ? -2.593 -5.715 6.963 1.00 84.50 171 LEU A C 1
ATOM 1318 O O . LEU A 1 171 ? -1.899 -5.632 5.956 1.00 84.50 171 LEU A O 1
ATOM 1322 N N . VAL A 1 172 ? -2.421 -6.680 7.869 1.00 87.50 172 VAL A N 1
ATOM 1323 C CA . VAL A 1 172 ? -1.347 -7.686 7.784 1.00 87.50 172 VAL A CA 1
ATOM 1324 C C . VAL A 1 172 ? -1.464 -8.517 6.502 1.00 87.50 172 VAL A C 1
ATOM 1326 O O . VAL A 1 172 ? -0.468 -8.772 5.823 1.00 87.50 172 VAL A O 1
ATOM 1329 N N . GLY A 1 173 ? -2.681 -8.929 6.135 1.00 81.81 173 GLY A N 1
ATOM 1330 C CA . GLY A 1 173 ? -2.915 -9.692 4.910 1.00 81.81 173 GLY A CA 1
ATOM 1331 C C . GLY A 1 173 ? -2.575 -8.900 3.644 1.00 81.81 173 GLY A C 1
ATOM 1332 O O . GLY A 1 173 ? -1.919 -9.420 2.740 1.00 81.81 173 GLY A O 1
ATOM 1333 N N . SER A 1 174 ? -2.984 -7.631 3.578 1.00 83.69 174 SER A N 1
ATOM 1334 C CA . SER A 1 174 ? -2.755 -6.777 2.406 1.00 83.69 174 SER A CA 1
ATOM 1335 C C . SER A 1 174 ? -1.294 -6.348 2.252 1.00 83.69 174 SER A C 1
ATOM 1337 O O . SER A 1 174 ? -0.787 -6.366 1.127 1.00 83.69 174 SER A O 1
ATOM 1339 N N . THR A 1 175 ? -0.576 -6.053 3.343 1.00 86.75 175 THR A N 1
ATOM 1340 C CA . THR A 1 175 ? 0.857 -5.713 3.278 1.00 86.75 175 THR A CA 1
ATOM 1341 C C . THR A 1 175 ? 1.699 -6.895 2.821 1.00 86.75 175 THR A C 1
ATOM 1343 O O . THR A 1 175 ? 2.620 -6.705 2.029 1.00 86.75 175 THR A O 1
ATOM 1346 N N . LYS A 1 176 ? 1.340 -8.126 3.211 1.00 87.06 176 LYS A N 1
ATOM 1347 C CA . LYS A 1 176 ? 2.031 -9.329 2.727 1.00 87.06 176 LYS A CA 1
ATOM 1348 C C . LYS A 1 176 ? 1.872 -9.551 1.232 1.00 87.06 176 LYS A C 1
ATOM 1350 O O . LYS A 1 176 ? 2.843 -9.883 0.554 1.00 87.06 176 LYS A O 1
ATOM 1355 N N . ILE A 1 177 ? 0.672 -9.344 0.698 1.00 87.00 177 ILE A N 1
ATOM 1356 C CA . ILE A 1 177 ? 0.441 -9.459 -0.747 1.00 87.00 177 ILE A CA 1
ATOM 1357 C C . ILE A 1 177 ? 1.236 -8.380 -1.491 1.00 87.00 177 ILE A C 1
ATOM 1359 O O . ILE A 1 177 ? 1.913 -8.689 -2.472 1.00 87.00 177 ILE A O 1
ATOM 1363 N N . LEU A 1 178 ? 1.215 -7.135 -1.002 1.00 85.12 178 LEU A N 1
ATOM 1364 C CA . LEU A 1 178 ? 2.001 -6.042 -1.578 1.00 85.12 178 LEU A CA 1
ATOM 1365 C C . LEU A 1 178 ? 3.501 -6.337 -1.558 1.00 85.12 178 LEU A C 1
ATOM 1367 O O . LEU A 1 178 ? 4.166 -6.130 -2.569 1.00 85.12 178 LEU A O 1
ATOM 1371 N N . GLN A 1 179 ? 4.021 -6.875 -0.455 1.00 89.88 179 GLN A N 1
ATOM 1372 C CA . GLN A 1 179 ? 5.421 -7.273 -0.341 1.00 89.88 179 GLN A CA 1
ATOM 1373 C C . GLN A 1 179 ? 5.803 -8.289 -1.418 1.00 89.88 179 GLN A C 1
ATOM 1375 O O . GLN A 1 179 ? 6.818 -8.115 -2.093 1.00 89.88 179 GLN A O 1
ATOM 1380 N N . VAL A 1 180 ? 4.982 -9.325 -1.618 1.00 89.50 180 VAL A N 1
ATOM 1381 C CA . VAL A 1 180 ? 5.226 -10.344 -2.649 1.00 89.50 180 VAL A CA 1
ATOM 1382 C C . VAL A 1 180 ? 5.215 -9.720 -4.042 1.00 89.50 180 VAL A C 1
ATOM 1384 O O . VAL A 1 180 ? 6.135 -9.961 -4.821 1.00 89.50 180 VAL A O 1
ATOM 1387 N N . VAL A 1 181 ? 4.218 -8.889 -4.349 1.00 87.00 181 VAL A N 1
ATOM 1388 C CA . VAL A 1 181 ? 4.094 -8.234 -5.659 1.00 87.00 181 VAL A CA 1
ATOM 1389 C C . VAL A 1 181 ? 5.289 -7.321 -5.928 1.00 87.00 181 VAL A C 1
ATOM 1391 O O . VAL A 1 181 ? 5.928 -7.445 -6.970 1.00 87.00 181 VAL A O 1
ATOM 1394 N N . VAL A 1 182 ? 5.642 -6.443 -4.988 1.00 88.56 182 VAL A N 1
ATOM 1395 C CA . VAL A 1 182 ? 6.760 -5.501 -5.146 1.00 88.56 182 VAL A CA 1
ATOM 1396 C C . VAL A 1 182 ? 8.099 -6.229 -5.202 1.00 88.56 182 VAL A C 1
ATOM 1398 O O . VAL A 1 182 ? 8.942 -5.879 -6.022 1.00 88.56 182 VAL A O 1
ATOM 1401 N N . THR A 1 183 ? 8.281 -7.289 -4.412 1.00 89.38 183 THR A N 1
ATOM 1402 C CA . THR A 1 183 ? 9.466 -8.155 -4.501 1.00 89.38 183 THR A CA 1
ATOM 1403 C C . THR A 1 183 ? 9.580 -8.798 -5.879 1.00 89.38 183 THR A C 1
ATOM 1405 O O . THR A 1 183 ? 10.673 -8.859 -6.436 1.00 89.38 183 THR A O 1
ATOM 1408 N N . TRP A 1 184 ? 8.463 -9.253 -6.449 1.00 90.25 184 TRP A N 1
ATOM 1409 C CA . TRP A 1 184 ? 8.437 -9.844 -7.784 1.00 90.25 184 TRP A CA 1
ATOM 1410 C C . TRP A 1 184 ? 8.773 -8.799 -8.857 1.00 90.25 184 TRP A C 1
ATOM 1412 O O . TRP A 1 184 ? 9.640 -9.030 -9.696 1.00 90.25 184 TRP A O 1
ATOM 1422 N N . PHE A 1 185 ? 8.178 -7.606 -8.780 1.00 86.31 185 PHE A N 1
ATOM 1423 C CA . PHE A 1 185 ? 8.508 -6.485 -9.665 1.00 86.31 185 PHE A CA 1
ATOM 1424 C C . PHE A 1 185 ? 9.981 -6.059 -9.566 1.00 86.31 185 PHE A C 1
ATOM 1426 O O . PHE A 1 185 ? 10.631 -5.856 -10.591 1.00 86.31 185 PHE A O 1
ATOM 1433 N N . ASP A 1 186 ? 10.534 -5.958 -8.357 1.00 88.44 186 ASP A N 1
ATOM 1434 C CA . ASP A 1 186 ? 11.947 -5.644 -8.138 1.00 88.44 186 ASP A CA 1
ATOM 1435 C C . ASP A 1 186 ? 12.861 -6.748 -8.679 1.00 88.44 186 ASP A C 1
ATOM 1437 O O . ASP A 1 186 ? 13.862 -6.452 -9.322 1.00 88.44 186 ASP A O 1
ATOM 1441 N N . PHE A 1 187 ? 1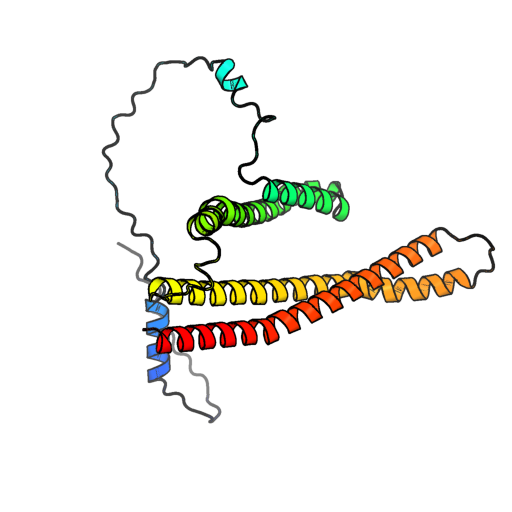2.499 -8.019 -8.504 1.00 89.75 187 PHE A N 1
ATOM 1442 C CA . PHE A 1 187 ? 13.282 -9.136 -9.026 1.00 89.75 187 PHE A CA 1
ATOM 1443 C C . PHE A 1 187 ? 13.334 -9.158 -10.561 1.00 89.75 187 PHE A C 1
ATOM 1445 O O . PHE A 1 187 ? 14.405 -9.370 -11.124 1.00 89.75 187 PHE A O 1
ATOM 1452 N N . PHE A 1 188 ? 12.209 -8.916 -11.242 1.00 89.69 188 PHE A N 1
ATOM 1453 C CA . PHE A 1 188 ? 12.137 -9.004 -12.707 1.00 89.69 188 PHE A CA 1
ATOM 1454 C C . PHE A 1 188 ? 12.521 -7.716 -13.437 1.00 89.69 188 PHE A C 1
ATOM 1456 O O . PHE A 1 188 ? 13.101 -7.788 -14.517 1.00 89.69 188 PHE A O 1
ATOM 1463 N N . LEU A 1 189 ? 12.203 -6.544 -12.885 1.00 87.38 189 LEU A N 1
ATOM 1464 C CA . LEU A 1 189 ? 12.440 -5.260 -13.554 1.00 87.38 189 LEU A CA 1
ATOM 1465 C C . LEU A 1 189 ? 13.525 -4.435 -12.864 1.00 87.38 189 LEU A C 1
ATOM 1467 O O . LEU A 1 189 ? 14.353 -3.833 -13.543 1.00 87.38 189 LEU A O 1
ATOM 1471 N N . GLY A 1 190 ? 13.538 -4.406 -11.530 1.00 84.69 190 GLY A N 1
ATOM 1472 C CA . GLY A 1 190 ? 14.469 -3.581 -10.755 1.00 84.69 190 GLY A CA 1
ATOM 1473 C C . GLY A 1 190 ? 15.904 -4.107 -10.779 1.00 84.69 190 GLY A C 1
ATOM 1474 O O . GLY A 1 190 ? 16.846 -3.362 -11.035 1.00 84.69 190 GLY A O 1
ATOM 1475 N N . MET A 1 191 ? 16.095 -5.402 -10.539 1.00 88.44 191 MET A N 1
ATOM 1476 C CA . MET A 1 191 ? 17.421 -6.002 -10.445 1.00 88.44 191 MET A CA 1
ATOM 1477 C C . MET A 1 191 ? 18.130 -6.041 -11.812 1.00 88.44 191 MET A C 1
ATOM 1479 O O . MET A 1 191 ? 19.251 -5.529 -11.898 1.00 88.44 191 MET A O 1
ATOM 1483 N N . PRO A 1 192 ? 17.499 -6.509 -12.911 1.00 88.62 192 PRO A N 1
ATOM 1484 C CA . PRO A 1 192 ? 18.127 -6.472 -14.229 1.00 88.62 192 PRO A CA 1
ATOM 1485 C C . PRO A 1 192 ? 18.418 -5.051 -14.709 1.00 88.62 192 PRO A C 1
ATOM 1487 O O . PRO A 1 192 ? 19.489 -4.819 -15.266 1.00 88.62 192 PRO A O 1
ATOM 1490 N N . SER A 1 193 ? 17.529 -4.081 -14.454 1.00 86.69 193 SER A N 1
ATOM 1491 C CA . SER A 1 193 ? 17.776 -2.697 -14.866 1.00 86.69 193 SER A CA 1
ATOM 1492 C C . SER A 1 193 ? 18.982 -2.096 -14.146 1.00 86.69 193 SER A C 1
ATOM 1494 O O . SER A 1 193 ? 19.792 -1.448 -14.800 1.00 86.69 193 SER A O 1
ATOM 1496 N N . ARG A 1 194 ? 19.204 -2.375 -12.854 1.00 84.69 194 ARG A N 1
ATOM 1497 C CA . ARG A 1 194 ? 20.408 -1.910 -12.137 1.00 84.69 194 ARG A CA 1
ATOM 1498 C C . ARG A 1 194 ? 21.695 -2.535 -12.682 1.00 84.69 194 ARG A C 1
ATOM 1500 O O . ARG A 1 194 ? 22.670 -1.817 -12.911 1.00 84.69 194 ARG A O 1
ATOM 1507 N N . PHE A 1 195 ? 21.706 -3.849 -12.919 1.00 88.00 195 PHE A N 1
ATOM 1508 C CA . PHE A 1 195 ? 22.902 -4.556 -13.396 1.00 88.00 195 PHE A CA 1
ATOM 1509 C C . PHE A 1 195 ? 23.244 -4.238 -14.856 1.00 88.00 195 PHE A C 1
ATOM 1511 O O . PHE A 1 195 ? 24.407 -3.985 -15.169 1.00 88.00 195 PHE A O 1
ATOM 1518 N N . VAL A 1 196 ? 22.248 -4.230 -15.747 1.00 87.62 196 VAL A N 1
ATOM 1519 C CA . VAL A 1 196 ? 22.453 -3.973 -17.180 1.00 87.62 196 VAL A CA 1
ATOM 1520 C C . VAL A 1 196 ? 22.756 -2.499 -17.428 1.00 87.62 196 VAL A C 1
ATOM 1522 O O . VAL A 1 196 ? 23.692 -2.197 -18.162 1.00 87.62 196 VAL A O 1
ATOM 1525 N N . SER A 1 197 ? 22.034 -1.579 -16.777 1.00 82.94 197 SER A N 1
ATOM 1526 C CA . SER A 1 197 ? 22.251 -0.143 -17.001 1.00 82.94 197 SER A CA 1
ATOM 1527 C C . SER A 1 197 ? 23.617 0.315 -16.502 1.00 82.94 197 SER A C 1
ATOM 1529 O O . SER A 1 197 ? 24.250 1.118 -17.170 1.00 82.94 197 SER A O 1
ATOM 1531 N N . THR A 1 198 ? 24.109 -0.206 -15.371 1.00 84.06 198 THR A N 1
ATOM 1532 C CA . THR A 1 198 ? 25.434 0.187 -14.850 1.00 84.06 198 THR A CA 1
ATOM 1533 C C . THR A 1 198 ? 26.549 -0.221 -15.814 1.00 84.06 198 THR A C 1
ATOM 1535 O O . THR A 1 198 ? 27.347 0.624 -16.204 1.00 84.06 198 THR A O 1
ATOM 1538 N N . LYS A 1 199 ? 26.533 -1.473 -16.294 1.00 86.44 199 LYS A N 1
ATOM 1539 C CA . LYS A 1 199 ? 27.521 -1.956 -17.272 1.00 86.44 199 LYS A CA 1
ATOM 1540 C C . LYS A 1 199 ? 27.425 -1.235 -18.619 1.00 86.44 199 LYS A C 1
ATOM 1542 O O . LYS A 1 199 ? 28.448 -0.949 -19.228 1.00 86.44 199 LYS A O 1
ATOM 1547 N N . ALA A 1 200 ? 26.210 -0.943 -19.086 1.00 83.06 200 ALA A N 1
ATOM 1548 C CA . ALA A 1 200 ? 26.005 -0.240 -20.350 1.00 83.06 200 ALA A CA 1
ATOM 1549 C C . ALA A 1 200 ? 26.461 1.227 -20.277 1.00 83.06 200 ALA A C 1
ATOM 1551 O O . ALA A 1 200 ? 27.042 1.727 -21.233 1.00 83.06 200 ALA A O 1
ATOM 1552 N N . ILE A 1 201 ? 26.233 1.911 -19.148 1.00 83.75 201 ILE A N 1
ATOM 1553 C CA . ILE A 1 201 ? 26.706 3.286 -18.934 1.00 83.75 201 ILE A CA 1
ATOM 1554 C C . ILE A 1 201 ? 28.235 3.329 -18.920 1.00 83.75 201 ILE A C 1
ATOM 1556 O O . ILE A 1 201 ? 28.793 4.188 -19.589 1.00 83.75 201 ILE A O 1
ATOM 1560 N N . GLU A 1 202 ? 28.906 2.411 -18.219 1.00 83.44 202 GLU A N 1
ATOM 1561 C CA . GLU A 1 202 ? 30.376 2.321 -18.216 1.00 83.44 202 GLU A CA 1
ATOM 1562 C C .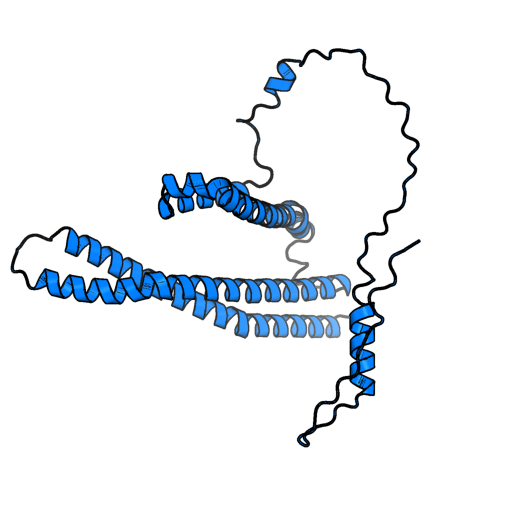 GLU A 1 202 ? 30.927 2.135 -19.638 1.00 83.44 202 GLU A C 1
ATOM 1564 O O . GLU A 1 202 ? 31.715 2.952 -20.101 1.00 83.44 202 GLU A O 1
ATOM 1569 N N . GLN A 1 203 ? 30.420 1.145 -20.383 1.00 83.38 203 GLN A N 1
ATOM 1570 C CA . GLN A 1 203 ? 30.877 0.873 -21.753 1.00 83.38 203 GLN A CA 1
ATOM 1571 C C . GLN A 1 203 ? 30.650 2.038 -22.724 1.00 83.38 203 GLN A C 1
ATOM 1573 O O . GLN A 1 203 ? 31.452 2.248 -23.626 1.00 83.38 203 GLN A O 1
ATOM 1578 N N . LEU A 1 204 ? 29.550 2.777 -22.567 1.00 78.00 204 LEU A N 1
ATOM 1579 C CA . LEU A 1 204 ? 29.205 3.897 -23.445 1.00 78.00 204 LEU A CA 1
ATOM 1580 C C . LEU A 1 204 ? 29.874 5.217 -23.036 1.00 78.00 204 LEU A C 1
ATOM 1582 O O . LEU A 1 204 ? 29.843 6.159 -23.828 1.00 78.00 204 LEU A O 1
ATOM 1586 N N . SER A 1 205 ? 30.426 5.300 -21.821 1.00 73.69 205 SER A N 1
ATOM 1587 C CA . SER A 1 205 ? 31.095 6.503 -21.299 1.00 73.69 205 SER A CA 1
ATOM 1588 C C . SER A 1 205 ? 32.595 6.530 -21.601 1.00 73.69 205 SER A C 1
ATOM 1590 O O . SER A 1 205 ? 33.170 7.612 -21.607 1.00 73.69 205 SER A O 1
ATOM 1592 N N . ASP A 1 206 ? 33.211 5.377 -21.883 1.00 76.25 206 ASP A N 1
ATOM 1593 C CA . ASP A 1 206 ? 34.624 5.264 -22.296 1.00 76.25 206 ASP A CA 1
ATOM 1594 C C . ASP A 1 206 ? 34.868 5.691 -23.762 1.00 76.25 206 ASP A C 1
ATOM 1596 O O . ASP A 1 206 ? 36.006 5.794 -24.216 1.00 76.25 206 ASP A O 1
ATOM 1600 N N . GLU A 1 207 ? 33.804 5.938 -24.528 1.00 73.81 207 GLU A N 1
ATOM 1601 C CA . GLU A 1 207 ? 33.876 6.387 -25.919 1.00 73.81 207 GLU A CA 1
ATOM 1602 C C . GLU A 1 207 ? 33.891 7.932 -25.953 1.00 73.81 207 GLU A C 1
ATOM 1604 O O . GLU A 1 207 ? 32.849 8.556 -25.751 1.00 73.81 207 GLU A O 1
ATOM 1609 N N . ASP A 1 208 ? 35.076 8.524 -26.177 1.00 62.44 208 ASP A N 1
ATOM 1610 C CA . ASP A 1 208 ? 35.446 9.964 -26.176 1.00 62.44 208 ASP A CA 1
ATOM 1611 C C . ASP A 1 208 ? 34.629 10.871 -27.146 1.00 62.44 208 ASP A C 1
ATOM 1613 O O . ASP A 1 208 ? 35.169 11.542 -28.026 1.00 62.44 208 ASP A O 1
ATOM 1617 N N . ASP A 1 209 ? 33.306 10.942 -26.993 1.00 62.66 209 ASP A N 1
ATOM 1618 C CA . ASP A 1 209 ? 32.435 11.892 -27.693 1.00 62.66 209 ASP A CA 1
ATOM 1619 C C . ASP A 1 209 ? 31.790 12.869 -26.699 1.00 62.66 209 ASP A C 1
ATOM 1621 O O . ASP A 1 209 ? 31.051 12.484 -25.795 1.00 62.66 209 ASP A O 1
ATOM 1625 N N . ALA A 1 210 ? 31.993 14.173 -26.910 1.00 61.88 210 ALA A N 1
ATOM 1626 C CA . ALA A 1 210 ? 31.490 15.257 -26.051 1.00 61.88 210 ALA A CA 1
ATOM 1627 C C . ALA A 1 210 ? 29.951 15.443 -26.058 1.00 61.88 210 ALA A C 1
ATOM 1629 O O . ALA A 1 210 ? 29.441 16.395 -25.465 1.00 61.88 210 ALA A O 1
ATOM 1630 N N . SER A 1 211 ? 29.198 14.570 -26.736 1.00 65.69 211 SER A N 1
ATOM 1631 C CA . SER A 1 211 ? 27.740 14.653 -26.870 1.00 65.69 211 SER A CA 1
ATOM 1632 C C . SER A 1 211 ? 27.062 13.447 -26.213 1.00 65.69 211 SER A C 1
ATOM 1634 O O . SER A 1 211 ? 27.413 12.308 -26.536 1.00 65.69 211 SER A O 1
ATOM 1636 N N . PRO A 1 212 ? 26.071 13.645 -25.321 1.00 67.88 212 PRO A N 1
ATOM 1637 C CA . PRO A 1 212 ? 25.407 12.537 -24.652 1.00 67.88 212 PRO A CA 1
ATOM 1638 C C . PRO A 1 212 ? 24.637 11.696 -25.673 1.00 67.88 212 PRO A C 1
ATOM 1640 O O . PRO A 1 212 ? 23.610 12.114 -26.216 1.00 67.88 212 PRO A O 1
ATOM 1643 N N . LYS A 1 213 ? 25.128 10.479 -25.926 1.00 79.69 213 LYS A N 1
ATOM 1644 C CA . LYS A 1 213 ? 24.450 9.510 -26.791 1.00 79.69 213 LYS A CA 1
ATOM 1645 C C . LYS A 1 213 ? 23.051 9.229 -26.214 1.00 79.69 213 LYS A C 1
ATOM 1647 O O . LYS A 1 213 ? 22.927 9.015 -25.004 1.00 79.69 213 LYS A O 1
ATOM 1652 N N . PRO A 1 214 ? 21.989 9.158 -27.042 1.00 81.44 214 PRO A N 1
ATOM 1653 C CA . PRO A 1 214 ? 20.625 8.886 -26.568 1.00 81.44 214 PRO A CA 1
ATOM 1654 C C . PRO A 1 214 ? 20.526 7.567 -25.782 1.00 81.44 214 PRO A C 1
ATOM 1656 O O . PRO A 1 214 ? 19.690 7.435 -24.890 1.00 81.44 214 PRO A O 1
ATOM 1659 N N . ALA A 1 215 ? 21.429 6.619 -26.054 1.00 79.00 215 ALA A N 1
ATOM 1660 C CA . ALA A 1 215 ? 21.574 5.385 -25.292 1.00 79.00 215 ALA A CA 1
ATOM 1661 C C . ALA A 1 215 ? 21.978 5.628 -23.824 1.00 79.00 215 ALA A C 1
ATOM 1663 O O . ALA A 1 215 ? 21.371 5.043 -22.933 1.00 79.00 215 ALA A O 1
ATOM 1664 N N . VAL A 1 216 ? 22.931 6.525 -23.544 1.00 81.12 216 VAL A N 1
ATOM 1665 C CA . VAL A 1 216 ? 23.367 6.847 -22.170 1.00 81.12 216 VAL A CA 1
ATOM 1666 C C . VAL A 1 216 ? 22.220 7.465 -21.374 1.00 81.12 216 VAL A C 1
ATOM 1668 O O . VAL A 1 216 ? 21.993 7.094 -20.223 1.00 81.12 216 VAL A O 1
ATOM 1671 N N . VAL A 1 217 ? 21.438 8.349 -22.003 1.00 83.69 217 VAL A N 1
ATOM 1672 C CA . VAL A 1 217 ? 20.240 8.936 -21.383 1.00 83.69 217 VAL A CA 1
ATOM 1673 C C . VAL A 1 217 ? 19.209 7.848 -21.069 1.00 83.69 217 VAL A C 1
ATOM 1675 O O . VAL A 1 217 ? 18.717 7.786 -19.944 1.00 83.69 217 VAL A O 1
ATOM 1678 N N . ALA A 1 218 ? 18.931 6.945 -22.015 1.00 82.75 218 ALA A N 1
ATOM 1679 C CA . ALA A 1 218 ? 17.994 5.841 -21.810 1.00 82.75 218 ALA A CA 1
ATOM 1680 C C . ALA A 1 218 ? 18.430 4.907 -20.665 1.00 82.75 218 ALA A C 1
ATOM 1682 O O . ALA A 1 218 ? 17.616 4.592 -19.795 1.00 82.75 218 ALA A O 1
ATOM 1683 N N . PHE A 1 219 ? 19.712 4.526 -20.612 1.00 84.75 219 PHE A N 1
ATOM 1684 C CA . PHE A 1 219 ? 20.243 3.678 -19.541 1.00 84.75 219 PHE A CA 1
ATOM 1685 C C . PHE A 1 219 ? 20.292 4.390 -18.182 1.00 84.75 219 PHE A C 1
ATOM 1687 O O . PHE A 1 219 ? 20.088 3.773 -17.137 1.00 84.75 219 PHE A O 1
ATOM 1694 N N . THR A 1 220 ? 20.507 5.705 -18.169 1.00 83.50 220 THR A N 1
ATOM 1695 C CA . THR A 1 220 ? 20.447 6.497 -16.933 1.00 83.50 220 THR A CA 1
ATOM 1696 C C . THR A 1 220 ? 19.022 6.533 -16.381 1.00 83.50 220 THR A C 1
ATOM 1698 O O . THR A 1 220 ? 18.824 6.335 -15.184 1.00 83.50 220 THR A O 1
ATOM 1701 N N . VAL A 1 221 ? 18.017 6.700 -17.247 1.00 85.44 221 VAL A N 1
ATOM 1702 C CA . VAL A 1 221 ? 16.599 6.647 -16.853 1.00 85.44 221 VAL A CA 1
ATOM 1703 C C . VAL A 1 221 ? 16.209 5.255 -16.350 1.00 85.44 221 VAL A C 1
ATOM 1705 O O . VAL A 1 221 ? 15.510 5.138 -15.345 1.00 85.44 221 VAL A O 1
ATOM 1708 N N . SER A 1 222 ? 16.677 4.178 -16.987 1.00 84.25 222 SER A N 1
ATOM 1709 C CA . SER A 1 222 ? 16.397 2.825 -16.492 1.00 84.25 222 SER A CA 1
ATOM 1710 C C . SER A 1 222 ? 17.098 2.525 -15.168 1.00 84.25 222 SER A C 1
ATOM 1712 O O . SER A 1 222 ? 16.530 1.818 -14.336 1.00 84.25 222 SER A O 1
ATOM 1714 N N . LYS A 1 223 ? 18.291 3.085 -14.930 1.00 86.31 223 LYS A N 1
ATOM 1715 C CA . LYS A 1 223 ? 18.984 2.979 -13.640 1.00 86.31 223 LYS A CA 1
ATOM 1716 C C . LYS A 1 223 ? 18.208 3.680 -12.525 1.00 86.31 223 LYS A C 1
ATOM 1718 O O . LYS A 1 223 ? 17.960 3.057 -11.495 1.00 86.31 223 LYS A O 1
ATOM 1723 N N . THR A 1 224 ? 17.783 4.928 -12.730 1.00 88.19 224 THR A N 1
ATOM 1724 C CA . THR A 1 224 ? 17.019 5.674 -11.713 1.00 88.19 224 THR A CA 1
ATOM 1725 C C . THR A 1 224 ? 15.655 5.040 -11.451 1.00 88.19 224 THR A C 1
ATOM 1727 O O . THR A 1 224 ? 15.240 4.936 -10.298 1.00 88.19 224 THR A O 1
ATOM 1730 N N . ALA A 1 225 ? 14.987 4.519 -12.486 1.00 86.44 225 ALA A N 1
ATOM 1731 C CA . ALA A 1 225 ? 13.774 3.720 -12.324 1.00 86.44 225 ALA A CA 1
ATOM 1732 C C . ALA A 1 225 ? 14.039 2.441 -11.510 1.00 86.44 225 ALA A C 1
ATOM 1734 O O . ALA A 1 225 ? 13.275 2.107 -10.604 1.00 86.44 225 ALA A O 1
ATOM 1735 N N . GLY A 1 226 ? 15.150 1.752 -11.785 1.00 85.94 226 GLY A N 1
ATOM 1736 C CA . GLY A 1 226 ? 15.603 0.605 -11.007 1.00 85.94 226 GLY A CA 1
ATOM 1737 C C . GLY A 1 226 ? 15.823 0.954 -9.537 1.00 85.94 226 GLY A C 1
ATOM 1738 O O . GLY A 1 226 ? 15.336 0.244 -8.665 1.00 85.94 226 GLY A O 1
ATOM 1739 N N . GLU A 1 227 ? 16.520 2.043 -9.224 1.00 89.06 227 GLU A N 1
ATOM 1740 C CA . GLU A 1 227 ? 16.737 2.511 -7.846 1.00 89.06 227 GLU A CA 1
ATOM 1741 C C . GLU A 1 227 ? 15.424 2.885 -7.140 1.00 89.06 227 GLU A C 1
ATOM 1743 O O . GLU A 1 227 ? 15.204 2.464 -6.003 1.00 89.06 227 GLU A O 1
ATOM 1748 N N . ALA A 1 228 ? 14.506 3.566 -7.833 1.00 87.12 228 ALA A N 1
ATOM 1749 C CA . ALA A 1 228 ? 13.190 3.917 -7.300 1.00 87.12 228 ALA A CA 1
ATOM 1750 C C . ALA A 1 228 ? 12.360 2.678 -6.915 1.00 87.12 228 ALA A C 1
ATOM 1752 O O . ALA A 1 228 ? 11.746 2.653 -5.848 1.00 87.12 228 ALA A O 1
ATOM 1753 N N . ILE A 1 229 ? 12.389 1.618 -7.732 1.00 88.94 229 ILE A N 1
ATOM 1754 C CA . ILE A 1 229 ? 11.731 0.338 -7.413 1.00 88.94 229 ILE A CA 1
ATOM 1755 C C . ILE A 1 229 ? 12.345 -0.301 -6.154 1.00 88.94 229 ILE A C 1
ATOM 1757 O O . ILE A 1 229 ? 11.634 -0.895 -5.344 1.00 88.94 229 ILE A O 1
ATOM 1761 N N . GLY A 1 230 ? 13.653 -0.136 -5.947 1.00 87.69 230 GLY A N 1
ATOM 1762 C CA . GLY A 1 230 ? 14.356 -0.671 -4.776 1.00 87.69 230 GLY A CA 1
ATOM 1763 C C . GLY A 1 230 ? 13.984 0.056 -3.497 1.00 87.69 230 GLY A C 1
ATOM 1764 O O . GLY A 1 230 ? 13.728 -0.580 -2.476 1.00 87.69 230 GLY A O 1
ATOM 1765 N N . LEU A 1 231 ? 13.881 1.382 -3.571 1.00 89.81 231 LEU A N 1
ATOM 1766 C CA . LEU A 1 231 ? 13.376 2.199 -2.473 1.00 89.81 231 LEU A CA 1
ATOM 1767 C C . LEU A 1 231 ? 11.926 1.830 -2.131 1.00 89.81 231 LEU A C 1
ATOM 1769 O O . LEU A 1 231 ? 11.593 1.664 -0.959 1.00 89.81 231 LEU A O 1
ATOM 1773 N N . ALA A 1 232 ? 11.074 1.641 -3.145 1.00 86.00 232 ALA A N 1
ATOM 1774 C CA . ALA A 1 232 ? 9.691 1.215 -2.946 1.00 86.00 232 ALA A CA 1
ATOM 1775 C C . ALA A 1 232 ? 9.610 -0.150 -2.244 1.00 86.00 232 ALA A C 1
ATOM 1777 O O . ALA A 1 232 ? 8.807 -0.322 -1.328 1.00 86.00 232 ALA A O 1
ATOM 1778 N N . ARG A 1 233 ? 10.479 -1.099 -2.610 1.00 90.50 233 ARG A N 1
ATOM 1779 C CA . ARG A 1 233 ? 10.593 -2.386 -1.916 1.00 90.50 233 ARG A CA 1
ATOM 1780 C C . ARG A 1 233 ? 10.980 -2.218 -0.451 1.00 90.50 233 ARG A C 1
ATOM 1782 O O . ARG A 1 233 ? 10.294 -2.761 0.405 1.00 90.50 233 ARG A O 1
ATOM 1789 N N . GLN A 1 234 ? 12.023 -1.443 -0.158 1.00 92.00 234 GLN A N 1
ATOM 1790 C CA . GLN A 1 234 ? 12.453 -1.193 1.222 1.00 92.00 234 GLN A CA 1
ATOM 1791 C C . GLN A 1 234 ? 11.345 -0.551 2.059 1.00 92.00 234 GLN A C 1
ATOM 1793 O O . GLN A 1 234 ? 11.143 -0.921 3.213 1.00 92.00 234 GLN A O 1
ATOM 1798 N N . PHE A 1 235 ? 10.599 0.384 1.471 1.00 90.56 235 PHE A N 1
ATOM 1799 C CA . PHE A 1 235 ? 9.455 1.003 2.125 1.00 90.56 235 PHE A CA 1
ATOM 1800 C C . PHE A 1 235 ? 8.344 -0.012 2.425 1.00 90.56 235 PHE A C 1
ATOM 1802 O O . PHE A 1 235 ? 7.816 -0.033 3.534 1.00 90.56 235 PHE A O 1
ATOM 1809 N N . VAL A 1 236 ? 8.011 -0.884 1.471 1.00 90.62 236 VAL A N 1
ATOM 1810 C CA . VAL A 1 236 ? 6.998 -1.931 1.669 1.00 90.62 236 VAL A CA 1
ATOM 1811 C C . VAL A 1 236 ? 7.454 -2.976 2.688 1.00 90.62 236 VAL A C 1
ATOM 1813 O O . VAL A 1 236 ? 6.652 -3.388 3.520 1.00 90.62 236 VAL A O 1
ATOM 1816 N N . ASP A 1 237 ? 8.732 -3.354 2.688 1.00 89.62 237 ASP A N 1
ATOM 1817 C CA . ASP A 1 237 ? 9.310 -4.239 3.704 1.00 89.62 237 ASP A CA 1
ATOM 1818 C C . ASP A 1 237 ? 9.240 -3.594 5.101 1.00 89.62 237 ASP A C 1
ATOM 1820 O O . ASP A 1 237 ? 8.859 -4.246 6.073 1.00 89.62 237 ASP A O 1
ATOM 1824 N N . ALA A 1 238 ? 9.528 -2.292 5.209 1.00 91.12 238 ALA A N 1
ATOM 1825 C CA . ALA A 1 238 ? 9.380 -1.551 6.460 1.00 91.12 238 ALA A CA 1
ATOM 1826 C C . ALA A 1 238 ? 7.914 -1.480 6.922 1.00 91.12 238 ALA A C 1
ATOM 1828 O O . ALA A 1 238 ? 7.638 -1.659 8.109 1.00 91.12 238 ALA A O 1
ATOM 1829 N N . LEU A 1 239 ? 6.969 -1.265 5.999 1.00 87.00 239 LEU A N 1
ATOM 1830 C CA . LEU A 1 239 ? 5.535 -1.299 6.293 1.00 87.00 239 LEU A CA 1
ATOM 1831 C C . LEU A 1 239 ? 5.068 -2.682 6.747 1.00 87.00 239 LEU A C 1
ATOM 1833 O O . LEU A 1 239 ? 4.229 -2.771 7.641 1.00 87.00 239 LEU A O 1
ATOM 1837 N N . ASP A 1 240 ? 5.591 -3.753 6.157 1.00 89.56 240 ASP A N 1
ATOM 1838 C CA . ASP A 1 240 ? 5.263 -5.122 6.546 1.00 89.56 240 ASP A CA 1
ATOM 1839 C C . ASP A 1 240 ? 5.754 -5.434 7.966 1.00 89.56 240 ASP A C 1
ATOM 1841 O O . ASP A 1 240 ? 4.977 -5.913 8.793 1.00 89.56 240 ASP A O 1
ATOM 1845 N N . VAL A 1 241 ? 6.996 -5.065 8.298 1.00 89.81 241 VAL A N 1
ATOM 1846 C CA . VAL A 1 241 ? 7.525 -5.187 9.668 1.00 89.81 241 VAL A CA 1
ATOM 1847 C C . VAL A 1 241 ? 6.707 -4.334 10.640 1.00 89.81 241 VAL A C 1
ATOM 1849 O O . VAL A 1 241 ? 6.318 -4.811 11.710 1.00 89.81 241 VAL A O 1
ATOM 1852 N N . PHE A 1 242 ? 6.382 -3.096 10.255 1.00 89.25 242 PHE A N 1
ATOM 1853 C CA . PHE A 1 242 ? 5.549 -2.203 11.055 1.00 89.25 242 PHE A CA 1
ATOM 1854 C C . PHE A 1 242 ? 4.181 -2.827 11.361 1.00 89.25 242 PHE A C 1
ATOM 1856 O O . PHE A 1 242 ? 3.764 -2.932 12.515 1.00 89.25 242 PHE A O 1
ATOM 1863 N N . THR A 1 243 ? 3.502 -3.300 10.322 1.00 86.31 243 THR A N 1
ATOM 1864 C CA . THR A 1 243 ? 2.147 -3.844 10.414 1.00 86.31 243 THR A CA 1
ATOM 1865 C C . THR A 1 243 ? 2.136 -5.173 11.162 1.00 86.31 243 THR A C 1
ATOM 1867 O O . THR A 1 243 ? 1.307 -5.385 12.040 1.00 86.31 243 THR A O 1
ATOM 1870 N N . SER A 1 244 ? 3.094 -6.061 10.900 1.00 85.81 244 SER A N 1
ATOM 1871 C CA . SER A 1 244 ? 3.141 -7.362 11.563 1.00 85.81 244 SER A CA 1
ATOM 1872 C C . SER A 1 244 ? 3.482 -7.253 13.050 1.00 85.81 244 SER A C 1
ATOM 1874 O O . SER A 1 244 ? 2.920 -7.996 13.856 1.00 85.81 244 SER A O 1
ATOM 1876 N N . GLN A 1 245 ? 4.417 -6.378 13.428 1.00 88.75 245 GLN A N 1
ATOM 1877 C CA . GLN A 1 245 ? 4.944 -6.344 14.793 1.00 88.75 245 GLN A CA 1
ATOM 1878 C C . GLN A 1 245 ? 4.281 -5.264 15.649 1.00 88.75 245 GLN A C 1
ATOM 1880 O O . GLN A 1 245 ? 3.788 -5.557 16.739 1.00 88.75 245 GLN A O 1
ATOM 1885 N N . TYR A 1 246 ? 4.232 -4.025 15.161 1.00 89.06 246 TYR A N 1
ATOM 1886 C CA . TYR A 1 246 ? 3.728 -2.900 15.947 1.00 89.06 246 TYR A CA 1
ATOM 1887 C C . TYR A 1 246 ? 2.207 -2.875 15.965 1.00 89.06 246 TYR A C 1
ATOM 1889 O O . TYR A 1 246 ? 1.629 -2.712 17.033 1.00 89.06 246 TYR A O 1
ATOM 1897 N N . LEU A 1 247 ? 1.542 -3.116 14.832 1.00 87.06 247 LEU A N 1
ATOM 1898 C CA . LEU A 1 247 ? 0.076 -3.077 14.788 1.00 87.06 247 LEU A CA 1
ATOM 1899 C C . LEU A 1 247 ? -0.553 -4.210 15.611 1.00 87.06 247 LEU A C 1
ATOM 1901 O O . LEU A 1 247 ? -1.553 -3.996 16.299 1.00 87.06 247 LEU A O 1
ATOM 1905 N N . SER A 1 248 ? 0.075 -5.389 15.619 1.00 87.38 248 SER A N 1
ATOM 1906 C CA . SER A 1 248 ? -0.302 -6.499 16.502 1.00 87.38 248 SER A CA 1
ATOM 1907 C C . SER A 1 248 ? -0.161 -6.128 17.979 1.00 87.38 248 SER A C 1
ATOM 1909 O O . SER A 1 248 ? -1.106 -6.297 18.753 1.00 87.38 248 SER A O 1
ATOM 1911 N N . LEU A 1 249 ? 0.970 -5.527 18.359 1.00 91.12 249 LEU A N 1
ATOM 1912 C CA . LEU A 1 249 ? 1.219 -5.098 19.734 1.00 91.12 249 LEU A CA 1
ATOM 1913 C C . LEU A 1 249 ? 0.254 -3.987 20.165 1.00 91.12 249 LEU A C 1
ATOM 1915 O O . LEU A 1 249 ? -0.318 -4.063 21.249 1.00 91.12 249 LEU A O 1
ATOM 1919 N N . THR A 1 250 ? 0.006 -2.997 19.308 1.00 88.44 250 THR A N 1
ATOM 1920 C CA . THR A 1 250 ? -0.966 -1.929 19.564 1.00 88.44 250 THR A CA 1
ATOM 1921 C C . THR A 1 250 ? -2.386 -2.476 19.673 1.00 88.44 250 THR A C 1
ATOM 1923 O O . THR A 1 250 ? -3.125 -2.047 20.552 1.00 88.44 250 THR A O 1
ATOM 1926 N N . THR A 1 251 ? -2.766 -3.457 18.850 1.00 90.50 251 THR A N 1
ATOM 1927 C CA . THR A 1 251 ? -4.080 -4.113 18.944 1.00 90.50 251 THR A CA 1
ATOM 1928 C C . THR A 1 251 ? -4.220 -4.865 20.265 1.00 90.50 251 THR A C 1
ATOM 1930 O O . THR A 1 251 ? -5.217 -4.702 20.961 1.00 90.50 251 THR A O 1
ATOM 1933 N N . ALA A 1 252 ? -3.209 -5.645 20.656 1.00 92.50 252 ALA A N 1
ATOM 1934 C CA . ALA A 1 252 ? -3.210 -6.354 21.932 1.00 92.50 252 ALA A CA 1
ATOM 1935 C C . ALA A 1 252 ? -3.274 -5.380 23.121 1.00 92.50 252 ALA A C 1
ATOM 1937 O O . ALA A 1 252 ? -4.061 -5.584 24.048 1.00 92.50 252 ALA A O 1
ATOM 1938 N N . ALA A 1 253 ? -2.500 -4.290 23.071 1.00 92.94 253 ALA A N 1
ATOM 1939 C CA . ALA A 1 253 ? -2.526 -3.232 24.074 1.00 92.94 253 ALA A CA 1
ATOM 1940 C C . ALA A 1 253 ? -3.894 -2.539 24.138 1.00 92.94 253 ALA A C 1
ATOM 1942 O O . ALA A 1 253 ? -4.412 -2.337 25.230 1.00 92.94 253 ALA A O 1
ATOM 1943 N N . TYR A 1 254 ? -4.511 -2.242 22.992 1.00 89.62 254 TYR A N 1
ATOM 1944 C CA . TYR A 1 254 ? -5.847 -1.654 22.906 1.00 89.62 254 TYR A CA 1
ATOM 1945 C C . TYR A 1 254 ? -6.914 -2.562 23.521 1.00 89.62 254 TYR A C 1
ATOM 1947 O O . TYR A 1 254 ? -7.692 -2.106 24.353 1.00 89.62 254 TYR A O 1
ATOM 1955 N N . ILE A 1 255 ? -6.921 -3.853 23.173 1.00 91.12 255 ILE A N 1
ATOM 1956 C CA . ILE A 1 255 ? -7.867 -4.833 23.729 1.00 91.12 255 ILE A CA 1
ATOM 1957 C C . ILE A 1 255 ? -7.662 -4.975 25.240 1.00 91.12 255 ILE A C 1
ATOM 1959 O O . ILE A 1 255 ? -8.632 -4.983 25.993 1.00 91.12 255 ILE A O 1
ATOM 1963 N N . THR A 1 256 ? -6.408 -5.043 25.697 1.00 91.81 256 THR A N 1
ATOM 1964 C CA . THR A 1 256 ? -6.078 -5.137 27.128 1.00 91.81 256 THR A CA 1
ATOM 1965 C C . THR A 1 256 ? -6.521 -3.887 27.879 1.00 91.81 256 THR A C 1
ATOM 1967 O O . THR A 1 256 ? -7.131 -3.988 28.940 1.00 91.81 256 THR A O 1
ATOM 1970 N N . PHE A 1 257 ? -6.252 -2.707 27.318 1.00 90.62 257 PHE A N 1
ATOM 1971 C CA . PHE A 1 257 ? -6.673 -1.433 27.884 1.00 90.62 257 PHE A CA 1
ATOM 1972 C C . PHE A 1 257 ? -8.198 -1.341 27.969 1.00 90.62 257 PHE A C 1
ATOM 1974 O O . PHE A 1 257 ? -8.717 -1.033 29.038 1.00 90.62 257 PHE A O 1
ATOM 1981 N N . LYS A 1 258 ? -8.918 -1.687 26.893 1.00 84.50 258 LYS A N 1
ATOM 1982 C CA . LYS A 1 258 ? -10.386 -1.755 26.898 1.00 84.50 258 LYS A CA 1
ATOM 1983 C C . LYS A 1 258 ? -10.911 -2.740 27.938 1.00 84.50 258 LYS A C 1
ATOM 1985 O O . LYS A 1 258 ? -11.841 -2.428 28.663 1.00 84.50 258 LYS A O 1
ATOM 1990 N N . PHE A 1 259 ? -10.307 -3.920 28.050 1.00 89.06 259 PHE A N 1
ATOM 1991 C CA . PHE A 1 259 ? -10.729 -4.916 29.032 1.00 89.06 259 PHE A CA 1
ATOM 1992 C C . PHE A 1 259 ? -10.538 -4.426 30.476 1.00 89.06 259 PHE A C 1
ATOM 1994 O O . PHE A 1 259 ? -11.413 -4.623 31.315 1.00 89.06 259 PHE A O 1
ATOM 2001 N N . LEU A 1 260 ? -9.410 -3.770 30.768 1.00 91.06 260 LEU A N 1
ATOM 2002 C CA . LEU A 1 260 ? -9.148 -3.170 32.078 1.00 91.06 260 LEU A CA 1
ATOM 2003 C C . LEU A 1 260 ? -10.104 -2.015 32.378 1.00 91.06 260 LEU A C 1
ATOM 2005 O O . LEU A 1 260 ? -10.606 -1.928 33.493 1.00 91.06 260 LEU A O 1
ATOM 2009 N N . HIS A 1 261 ? -10.362 -1.156 31.394 1.00 86.06 261 HIS A N 1
ATOM 2010 C CA . HIS A 1 261 ? -11.301 -0.050 31.525 1.00 86.06 261 HIS A CA 1
ATOM 2011 C C . HIS A 1 261 ? -12.713 -0.569 31.832 1.00 86.06 261 HIS A C 1
ATOM 2013 O O . HIS A 1 261 ? -13.283 -0.192 32.853 1.00 86.06 261 HIS A O 1
ATOM 2019 N N . PHE A 1 262 ? -13.210 -1.530 31.051 1.00 85.81 262 PHE A N 1
ATOM 2020 C CA . PHE A 1 262 ? -14.471 -2.219 31.320 1.00 85.81 262 PHE A CA 1
ATOM 2021 C C . PHE A 1 262 ? -14.503 -2.797 32.742 1.00 85.81 262 PHE A C 1
ATOM 2023 O O . PHE A 1 262 ? -15.419 -2.527 33.499 1.00 85.81 262 PHE A O 1
ATOM 2030 N N . ARG A 1 263 ? -13.451 -3.500 33.179 1.00 88.06 263 ARG A N 1
ATOM 2031 C CA . ARG A 1 263 ? -13.386 -4.098 34.526 1.00 88.06 263 ARG A CA 1
ATOM 2032 C C . ARG A 1 263 ? -13.469 -3.081 35.676 1.00 88.06 263 ARG A C 1
ATOM 2034 O O . ARG A 1 263 ? -13.870 -3.470 36.770 1.00 88.06 263 ARG A O 1
ATOM 2041 N N . VAL A 1 264 ? -13.002 -1.849 35.469 1.00 89.38 264 VAL A N 1
ATOM 2042 C CA . VAL A 1 264 ? -12.934 -0.797 36.501 1.00 89.38 264 VAL A CA 1
ATOM 2043 C C . VAL A 1 264 ? -14.228 0.015 36.586 1.00 89.38 264 VAL A C 1
ATOM 2045 O O . VAL A 1 264 ? -14.551 0.502 37.668 1.00 89.38 264 VAL A O 1
ATOM 2048 N N . PHE A 1 265 ? -14.938 0.181 35.469 1.00 82.12 265 PHE A N 1
ATOM 2049 C CA . PHE A 1 265 ? -16.116 1.050 35.366 1.00 82.12 265 PHE A CA 1
ATOM 2050 C C . PHE A 1 265 ? -17.460 0.305 35.286 1.00 82.12 265 PHE A C 1
ATOM 2052 O O . PHE A 1 265 ? -18.494 0.969 35.218 1.00 82.12 265 PHE A O 1
ATOM 2059 N N . ASP A 1 266 ? -17.439 -1.028 35.303 1.00 65.25 266 ASP A N 1
ATOM 2060 C CA . ASP A 1 266 ? -18.613 -1.919 35.337 1.00 65.25 266 ASP A CA 1
ATOM 2061 C C . ASP A 1 266 ? -18.952 -2.384 36.770 1.00 65.25 266 ASP A C 1
ATOM 2063 O O . ASP A 1 266 ? -18.014 -2.571 37.587 1.00 65.25 266 ASP A O 1
#

Organism: NCBI:txid35677

Secondary structure (DSSP, 8-state):
-----SS-------------S----HHHHHHHHHHHHHHTTS-------------------------HHHHHHT-TTT---SSHHHHHHHHHHHHHHHHHH-HHHHHHHHHHHHHHHHHHHHHHHHHHHHIIIIIHHHHHHH-GGGTS-SS--HHHHHHHHHHHHHHHHHHHHHHHHHHHHHHHHIIIIIHHHHHHHHHHHHHHHSS--SS--HHHHHHHHHHHHHHHHHHHHHHHHHHHHIIIIIIHHHHHHHHHHHHHHHHHH-